Protein AF-A0AAW1S605-F1 (afdb_monomer)

pLDDT: mean 77.33, std 20.4, range [29.39, 98.44]

Organism: NCBI:txid904363

Radius of gyration: 21.88 Å; Cα contacts (8 Å, |Δi|>4): 293; chains: 1; bounding box: 78×27×75 Å

Structure (mmCIF, N/CA/C/O backbone):
data_AF-A0AAW1S605-F1
#
_entry.id   AF-A0AAW1S605-F1
#
loop_
_atom_site.group_PDB
_atom_site.id
_atom_site.type_symbol
_atom_site.label_atom_id
_atom_site.label_alt_id
_atom_site.label_comp_id
_atom_site.label_asym_id
_atom_site.label_entity_id
_atom_site.label_seq_id
_atom_site.pdbx_PDB_ins_code
_atom_site.Cartn_x
_atom_site.Cartn_y
_atom_site.Cartn_z
_atom_site.occupancy
_atom_site.B_iso_or_equiv
_atom_site.auth_seq_id
_atom_site.auth_comp_id
_atom_site.auth_asym_id
_atom_site.auth_atom_id
_atom_site.pdbx_PDB_model_num
ATOM 1 N N . MET A 1 1 ? -51.656 -11.409 4.890 1.00 35.00 1 MET A N 1
ATOM 2 C CA . MET A 1 1 ? -50.784 -10.455 5.605 1.00 35.00 1 MET A CA 1
ATOM 3 C C . MET A 1 1 ? -49.497 -10.354 4.794 1.00 35.00 1 MET A C 1
ATOM 5 O O . MET A 1 1 ? -48.623 -11.192 4.949 1.00 35.00 1 MET A O 1
ATOM 9 N N . ILE A 1 2 ? -49.458 -9.461 3.802 1.00 32.44 2 ILE A N 1
ATOM 10 C CA . ILE A 1 2 ? -48.299 -9.293 2.912 1.00 32.44 2 ILE A CA 1
ATOM 11 C C . ILE A 1 2 ? -47.435 -8.214 3.560 1.00 32.44 2 ILE A C 1
ATOM 13 O O . ILE A 1 2 ? -47.882 -7.075 3.680 1.00 32.44 2 ILE A O 1
ATOM 17 N N . GLN A 1 3 ? -46.259 -8.589 4.064 1.00 35.84 3 GLN A N 1
ATOM 18 C CA . GLN A 1 3 ? -45.299 -7.634 4.611 1.00 35.84 3 GLN A CA 1
ATOM 19 C C . GLN A 1 3 ? -44.824 -6.727 3.473 1.00 35.84 3 GLN A C 1
ATOM 21 O O . GLN A 1 3 ? -44.253 -7.198 2.490 1.00 35.84 3 GLN A O 1
ATOM 26 N N . SER A 1 4 ? -45.102 -5.430 3.590 1.00 38.44 4 SER A N 1
ATOM 27 C CA . SER A 1 4 ? -44.540 -4.398 2.729 1.00 38.44 4 SER A CA 1
ATOM 28 C C . SER A 1 4 ? -43.031 -4.352 2.962 1.00 38.44 4 SER A C 1
ATOM 30 O O . SER A 1 4 ? -42.565 -3.739 3.921 1.00 38.44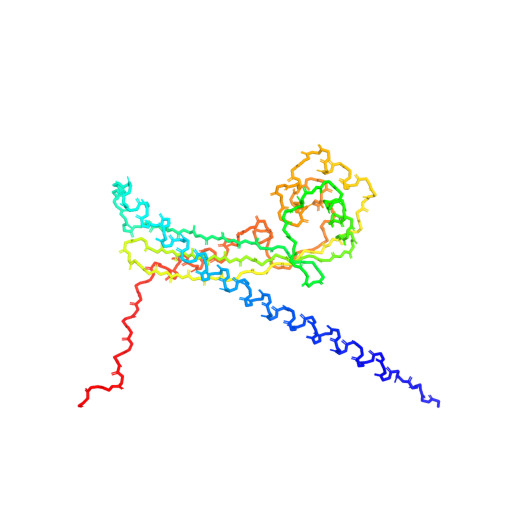 4 SER A O 1
ATOM 32 N N . LEU A 1 5 ? -42.268 -5.045 2.119 1.00 41.09 5 LEU A N 1
ATOM 33 C CA . LEU A 1 5 ? -40.831 -4.825 2.012 1.00 41.09 5 LEU A CA 1
ATOM 34 C C . LEU A 1 5 ? -40.616 -3.362 1.611 1.00 41.09 5 LEU A C 1
ATOM 36 O O . LEU A 1 5 ? -41.135 -2.897 0.596 1.00 41.09 5 LEU A O 1
ATOM 40 N N . ASP A 1 6 ? -39.917 -2.641 2.481 1.00 51.31 6 ASP A N 1
ATOM 41 C CA . ASP A 1 6 ? -39.676 -1.205 2.435 1.00 51.31 6 ASP A CA 1
ATOM 42 C C . ASP A 1 6 ? -38.875 -0.839 1.175 1.00 51.31 6 ASP A C 1
ATOM 44 O O . ASP A 1 6 ? -37.647 -0.930 1.127 1.00 51.31 6 ASP A O 1
ATOM 48 N N . VAL A 1 7 ? -39.595 -0.454 0.117 1.00 42.59 7 VAL A N 1
ATOM 49 C CA . VAL A 1 7 ? -39.053 -0.042 -1.191 1.00 42.59 7 VAL A CA 1
ATOM 50 C C . VAL A 1 7 ? -37.971 1.036 -1.028 1.00 42.59 7 VAL A C 1
ATOM 52 O O . VAL A 1 7 ? -37.010 1.088 -1.797 1.00 42.59 7 VAL A O 1
ATOM 55 N N . THR A 1 8 ? -38.078 1.854 0.021 1.00 38.09 8 THR A N 1
ATOM 56 C CA . THR A 1 8 ? -37.116 2.895 0.388 1.00 38.09 8 THR A CA 1
ATOM 57 C C . THR A 1 8 ? -35.756 2.312 0.765 1.00 38.09 8 THR A C 1
ATOM 59 O O . THR A 1 8 ? -34.732 2.809 0.294 1.00 38.09 8 THR A O 1
ATOM 62 N N . GLN A 1 9 ? -35.724 1.232 1.554 1.00 39.72 9 GLN A N 1
ATOM 63 C CA . GLN A 1 9 ? -34.473 0.556 1.908 1.00 39.72 9 GLN A CA 1
ATOM 64 C C . GLN A 1 9 ? -33.816 -0.074 0.680 1.00 39.72 9 GLN A C 1
ATOM 66 O O . GLN A 1 9 ? -32.613 0.089 0.491 1.00 39.72 9 GLN A O 1
ATOM 71 N N . GLY A 1 10 ? -34.602 -0.693 -0.207 1.00 29.39 10 GLY A N 1
ATOM 72 C CA . GLY A 1 10 ? -34.092 -1.255 -1.463 1.00 29.39 10 GLY A CA 1
ATOM 73 C C . GLY A 1 10 ? -33.450 -0.206 -2.382 1.00 29.39 10 GLY A C 1
ATOM 74 O O . GLY A 1 10 ? -32.380 -0.442 -2.942 1.00 29.39 10 GLY A O 1
ATOM 75 N N . ILE A 1 11 ? -34.052 0.986 -2.486 1.00 36.03 11 ILE A N 1
ATOM 76 C CA . ILE A 1 11 ? -33.511 2.105 -3.277 1.00 36.03 11 ILE A CA 1
ATOM 77 C C . ILE A 1 11 ? -32.239 2.679 -2.640 1.00 36.03 11 ILE A C 1
ATOM 79 O O . ILE A 1 11 ? -31.287 2.999 -3.353 1.00 36.03 11 ILE A O 1
ATOM 83 N N . LEU A 1 12 ? -32.194 2.816 -1.312 1.00 34.06 12 LEU A N 1
ATOM 84 C CA . LEU A 1 12 ? -31.001 3.292 -0.603 1.00 34.06 12 LEU A CA 1
ATOM 85 C C . LEU A 1 12 ? -29.837 2.307 -0.740 1.00 34.06 12 LEU A C 1
ATOM 87 O O . LEU A 1 12 ? -28.708 2.730 -0.987 1.00 34.06 12 LEU A O 1
ATOM 91 N N . GLN A 1 13 ? -30.118 1.007 -0.668 1.00 33.66 13 GLN A N 1
ATOM 92 C CA . GLN A 1 13 ? -29.121 -0.044 -0.841 1.00 33.66 13 GLN A CA 1
ATOM 93 C C . GLN A 1 13 ? -28.592 -0.069 -2.280 1.00 33.66 13 GLN A C 1
ATOM 95 O O . GLN A 1 13 ? -27.381 -0.056 -2.478 1.00 33.66 13 GLN A O 1
ATOM 100 N N . GLN A 1 14 ? -29.466 0.037 -3.290 1.00 30.50 14 GLN A N 1
ATOM 101 C CA . GLN A 1 14 ? -29.045 0.182 -4.690 1.00 30.50 14 GLN A CA 1
ATOM 102 C C . GLN A 1 14 ? -28.234 1.457 -4.943 1.00 30.50 14 GLN A C 1
ATOM 104 O O . GLN A 1 14 ? -27.235 1.403 -5.658 1.00 30.50 14 GLN A O 1
ATOM 109 N N . LYS A 1 15 ? -28.608 2.596 -4.346 1.00 35.09 15 LYS A N 1
ATOM 110 C CA . LYS A 1 15 ? -27.823 3.839 -4.437 1.00 35.09 15 LYS A CA 1
ATOM 111 C C . LYS A 1 15 ? -26.452 3.695 -3.779 1.00 35.09 15 LYS A C 1
ATOM 113 O O . LYS A 1 15 ? -25.472 4.167 -4.345 1.00 35.09 15 LYS A O 1
ATOM 118 N N . ALA A 1 16 ? -26.361 3.028 -2.630 1.00 42.09 16 ALA A N 1
ATOM 119 C CA . ALA A 1 16 ? -25.092 2.760 -1.959 1.00 42.09 16 ALA A CA 1
ATOM 120 C C . ALA A 1 16 ? -24.195 1.835 -2.797 1.00 42.09 16 ALA A C 1
ATOM 122 O O . ALA A 1 16 ? -23.015 2.128 -2.984 1.00 42.09 16 ALA A O 1
ATOM 123 N N . THR A 1 17 ? -24.758 0.772 -3.380 1.00 45.66 17 THR A N 1
ATOM 124 C CA . THR A 1 17 ? -24.041 -0.123 -4.299 1.00 45.66 17 THR A CA 1
ATOM 125 C C . THR A 1 17 ? -23.582 0.611 -5.560 1.00 45.66 17 THR A C 1
ATOM 127 O O . THR A 1 17 ? -22.436 0.451 -5.973 1.00 45.66 17 THR A O 1
ATOM 130 N N . TYR A 1 18 ? -24.433 1.458 -6.146 1.00 39.19 18 TYR A N 1
ATOM 131 C CA . TYR A 1 18 ? -24.097 2.259 -7.324 1.00 39.19 18 TYR A CA 1
ATOM 132 C C . TYR A 1 18 ? -23.002 3.285 -7.030 1.00 39.19 18 TYR A C 1
ATOM 134 O O . TYR A 1 18 ? -22.037 3.370 -7.781 1.00 39.19 18 TYR A O 1
ATOM 142 N N . ASN A 1 19 ? -23.102 4.020 -5.921 1.00 45.50 19 ASN A N 1
ATOM 143 C CA . ASN A 1 19 ? -22.078 4.981 -5.513 1.00 45.50 19 ASN A CA 1
ATOM 144 C C . ASN A 1 19 ? -20.753 4.277 -5.196 1.00 45.50 19 ASN A C 1
ATOM 146 O O . ASN A 1 19 ? -19.703 4.757 -5.603 1.00 45.50 19 ASN A O 1
ATOM 150 N N . SER A 1 20 ? -20.795 3.106 -4.552 1.00 46.31 20 SER A N 1
ATOM 151 C CA . SER A 1 20 ? -19.608 2.277 -4.315 1.00 46.31 20 SER A CA 1
ATOM 152 C C . SER A 1 20 ? -18.966 1.813 -5.626 1.00 46.31 20 SER A C 1
ATOM 154 O O . SER A 1 20 ? -17.752 1.927 -5.789 1.00 46.31 20 SER A O 1
ATOM 156 N N . TRP A 1 21 ? -19.765 1.353 -6.594 1.00 49.84 21 TRP A N 1
ATOM 157 C CA . TRP A 1 21 ? -19.286 0.984 -7.928 1.00 49.84 21 TRP A CA 1
ATOM 158 C C . TRP A 1 21 ? -18.703 2.185 -8.686 1.00 49.84 21 TRP A C 1
ATOM 160 O O . TRP A 1 21 ? -17.626 2.080 -9.270 1.00 49.84 21 TRP A O 1
ATOM 170 N N . LEU A 1 22 ? -19.368 3.342 -8.643 1.00 40.72 22 LEU A N 1
ATOM 171 C CA . LEU A 1 22 ? -18.926 4.560 -9.323 1.00 40.72 22 LEU A CA 1
ATOM 172 C C . LEU A 1 22 ? -17.610 5.077 -8.729 1.00 40.72 22 LEU A C 1
ATOM 174 O O . LEU A 1 22 ? -16.694 5.408 -9.478 1.00 40.72 22 LEU A O 1
ATOM 178 N N . SER A 1 23 ? -17.479 5.067 -7.400 1.00 52.59 23 SER A N 1
ATOM 179 C CA . SER A 1 23 ? -16.228 5.386 -6.709 1.00 52.59 23 SER A CA 1
ATOM 180 C C . SER A 1 23 ? -15.123 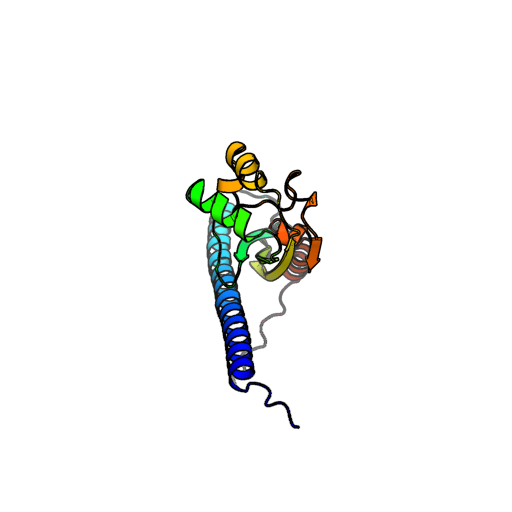4.408 -7.098 1.00 52.59 23 SER A C 1
ATOM 182 O O . SER A 1 23 ? -14.039 4.844 -7.465 1.00 52.59 23 SER A O 1
ATOM 184 N N . GLN A 1 24 ? -15.392 3.101 -7.141 1.00 51.22 24 GLN A N 1
ATOM 185 C CA . GLN A 1 24 ? -14.410 2.113 -7.606 1.00 51.22 24 GLN A CA 1
ATOM 186 C C . GLN A 1 24 ? -13.953 2.377 -9.051 1.00 51.22 24 GLN A C 1
ATOM 188 O O . GLN A 1 24 ? -12.766 2.271 -9.342 1.00 51.22 24 GLN A O 1
ATOM 193 N N . GLN A 1 25 ? -14.852 2.789 -9.950 1.00 47.47 25 GLN A N 1
ATOM 194 C CA . GLN A 1 25 ? -14.513 3.139 -11.337 1.00 47.47 25 GLN A CA 1
ATOM 195 C C . GLN A 1 25 ? -13.711 4.442 -11.450 1.00 47.47 25 GLN A C 1
ATOM 197 O O . GLN A 1 25 ? -12.764 4.526 -12.232 1.00 47.47 25 GLN A O 1
ATOM 202 N N . VAL A 1 26 ? -14.073 5.469 -10.679 1.00 55.28 26 VAL A N 1
ATOM 203 C CA . VAL A 1 26 ? -13.337 6.742 -10.627 1.00 55.28 26 VAL A CA 1
ATOM 204 C C . VAL A 1 26 ? -11.937 6.531 -10.053 1.00 55.28 26 VAL A C 1
ATOM 206 O O . VAL A 1 26 ? -10.984 7.120 -10.552 1.00 55.28 26 VAL A O 1
ATOM 209 N N . GLN A 1 27 ? -11.791 5.642 -9.075 1.00 53.09 27 GLN A N 1
ATOM 210 C CA . GLN A 1 27 ? -10.517 5.381 -8.413 1.00 53.09 27 GLN A CA 1
ATOM 211 C C . GLN A 1 27 ? -9.641 4.382 -9.177 1.00 53.09 27 GLN A C 1
ATOM 213 O O . GLN A 1 27 ? -8.434 4.561 -9.229 1.00 53.09 27 GLN A O 1
ATOM 218 N N . ALA A 1 28 ? -10.222 3.412 -9.891 1.00 50.09 28 ALA A N 1
ATOM 219 C CA . ALA A 1 28 ? -9.491 2.644 -10.902 1.00 50.09 28 ALA A CA 1
ATOM 220 C C . ALA A 1 28 ? -8.987 3.557 -12.034 1.00 50.09 28 ALA A C 1
ATOM 222 O O . ALA A 1 28 ? -7.909 3.334 -12.576 1.00 50.09 28 ALA A O 1
ATOM 223 N N . LYS A 1 29 ? -9.736 4.615 -12.380 1.00 51.31 29 LYS A N 1
ATOM 224 C CA . LYS A 1 29 ? -9.265 5.669 -13.292 1.00 51.31 29 LYS A CA 1
ATOM 225 C C . LYS A 1 29 ? -8.191 6.560 -12.668 1.00 51.31 29 LYS A C 1
ATOM 227 O O . LYS A 1 29 ? -7.305 6.972 -13.405 1.00 51.31 29 LYS A O 1
ATOM 232 N N . ALA A 1 30 ? -8.257 6.858 -11.370 1.00 53.03 30 ALA A N 1
ATOM 233 C CA . ALA A 1 30 ? -7.207 7.585 -10.658 1.00 53.03 30 ALA A CA 1
ATOM 234 C C . ALA A 1 30 ? -5.914 6.759 -10.620 1.00 53.03 30 ALA A C 1
ATOM 236 O O . ALA A 1 30 ? -4.922 7.216 -11.162 1.00 53.03 30 ALA A O 1
ATOM 237 N N . ALA A 1 31 ? -5.973 5.496 -10.187 1.00 53.94 31 ALA A N 1
ATOM 238 C CA . ALA A 1 31 ? -4.845 4.565 -10.230 1.00 53.94 31 ALA A CA 1
ATOM 239 C C . ALA A 1 31 ? -4.294 4.361 -11.657 1.00 53.94 31 ALA A C 1
ATOM 241 O O . ALA A 1 31 ? -3.089 4.274 -11.839 1.00 53.94 31 ALA A O 1
ATOM 242 N N . ARG A 1 32 ? -5.147 4.348 -12.698 1.00 51.16 32 ARG A N 1
ATOM 243 C CA . ARG A 1 32 ? -4.702 4.345 -14.111 1.00 51.16 32 ARG A CA 1
ATOM 244 C C . ARG A 1 32 ? -4.056 5.659 -14.554 1.00 51.16 32 ARG A C 1
ATOM 246 O O . ARG A 1 32 ? -3.095 5.629 -15.310 1.00 51.16 32 ARG A O 1
ATOM 253 N N . ARG A 1 33 ? -4.570 6.812 -14.117 1.00 54.12 33 ARG A N 1
ATOM 254 C CA . ARG A 1 33 ? -3.912 8.112 -14.340 1.00 54.12 33 ARG A CA 1
ATOM 255 C C . ARG A 1 33 ? -2.576 8.176 -13.610 1.00 54.12 33 ARG A C 1
ATOM 257 O O . ARG A 1 33 ? -1.623 8.732 -14.148 1.00 54.12 33 ARG A O 1
ATOM 264 N N . ASP A 1 34 ? -2.491 7.565 -12.435 1.00 56.16 34 ASP A N 1
ATOM 265 C CA . ASP A 1 34 ? -1.238 7.388 -11.724 1.00 56.16 34 ASP A CA 1
ATOM 266 C C . ASP A 1 34 ? -0.321 6.446 -12.502 1.00 56.16 34 ASP A C 1
ATOM 268 O O . ASP A 1 34 ? 0.840 6.794 -12.638 1.00 56.16 34 ASP A O 1
ATOM 272 N N . CYS A 1 35 ? -0.802 5.374 -13.153 1.00 48.84 35 CYS A N 1
ATOM 273 C CA . CYS A 1 35 ? 0.018 4.585 -14.092 1.00 48.84 35 CYS A CA 1
ATOM 274 C C . CYS A 1 35 ? 0.618 5.448 -15.214 1.00 48.84 35 CYS A C 1
ATOM 276 O O . CYS A 1 35 ? 1.804 5.314 -15.517 1.00 48.84 35 CYS A O 1
ATOM 278 N N . GLU A 1 36 ? -0.159 6.353 -15.821 1.00 54.56 36 GLU A N 1
ATOM 279 C CA . GLU A 1 36 ? 0.353 7.282 -16.841 1.00 54.56 36 GLU A CA 1
ATOM 280 C C . GLU A 1 36 ? 1.415 8.220 -16.245 1.00 54.56 36 GLU A C 1
ATOM 282 O O . GLU A 1 36 ? 2.498 8.389 -16.810 1.00 54.56 36 GLU A O 1
ATOM 287 N N . ALA A 1 37 ? 1.157 8.792 -15.068 1.00 61.09 37 ALA A N 1
ATOM 288 C CA . ALA A 1 37 ? 2.104 9.666 -14.383 1.00 61.09 37 ALA A CA 1
ATOM 289 C C . ALA A 1 37 ? 3.375 8.920 -13.930 1.00 61.09 37 ALA A C 1
ATOM 291 O O . ALA A 1 37 ? 4.480 9.452 -14.044 1.00 61.09 37 ALA A O 1
ATOM 292 N N . ILE A 1 38 ? 3.239 7.682 -13.458 1.00 59.00 38 ILE A N 1
ATOM 293 C CA . ILE A 1 38 ? 4.317 6.755 -13.103 1.00 59.00 38 ILE A CA 1
ATOM 294 C C . ILE A 1 38 ? 5.126 6.412 -14.345 1.00 59.00 38 ILE A C 1
ATOM 296 O O . ILE A 1 38 ? 6.347 6.433 -14.266 1.00 59.00 38 ILE A O 1
ATOM 300 N N . SER A 1 39 ? 4.484 6.178 -15.490 1.00 56.06 39 SER A N 1
ATOM 301 C CA . SER A 1 39 ? 5.152 5.933 -16.774 1.00 56.06 39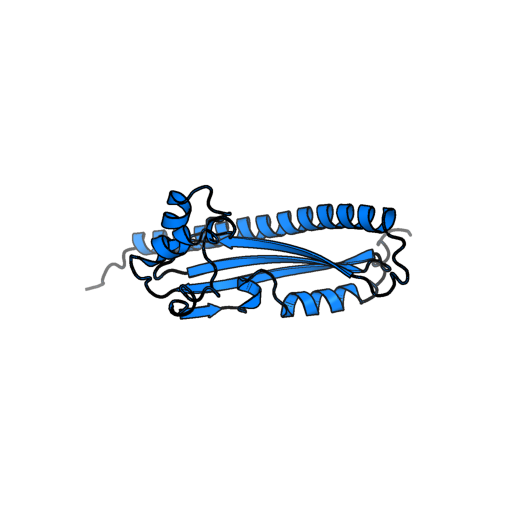 SER A CA 1
ATOM 302 C C . SER A 1 39 ? 5.967 7.144 -17.224 1.00 56.06 39 SER A C 1
ATOM 304 O O . SER A 1 39 ? 7.119 7.003 -17.627 1.00 56.06 39 SER A O 1
ATOM 306 N N . VAL A 1 40 ? 5.418 8.357 -17.094 1.00 62.94 40 VAL A N 1
ATOM 307 C CA . VAL A 1 40 ? 6.140 9.603 -17.407 1.00 62.94 40 VAL A CA 1
ATOM 308 C C . VAL A 1 40 ? 7.325 9.807 -16.458 1.00 62.94 40 VAL A C 1
ATOM 310 O O . VAL A 1 40 ? 8.426 10.140 -16.902 1.00 62.94 40 VAL A O 1
ATOM 313 N N . ARG A 1 41 ? 7.137 9.574 -15.152 1.00 63.31 41 ARG A N 1
ATOM 314 C CA . ARG A 1 41 ? 8.227 9.628 -14.164 1.00 63.31 41 ARG A CA 1
ATOM 315 C C . ARG A 1 41 ? 9.290 8.565 -14.446 1.00 63.31 41 ARG A C 1
ATOM 317 O O . ARG A 1 41 ? 10.474 8.884 -14.400 1.00 63.31 41 ARG A O 1
ATOM 324 N N . ALA A 1 42 ? 8.879 7.347 -14.793 1.00 61.34 42 ALA A N 1
ATOM 325 C CA . ALA A 1 42 ? 9.757 6.245 -15.168 1.00 61.34 42 ALA A CA 1
ATOM 326 C C . ALA A 1 42 ? 10.598 6.605 -16.388 1.00 61.34 42 ALA A C 1
ATOM 328 O O . ALA A 1 42 ? 11.812 6.454 -16.347 1.00 61.34 42 ALA A O 1
ATOM 329 N N . ALA A 1 43 ? 9.980 7.155 -17.436 1.00 61.66 43 ALA A N 1
ATOM 330 C CA . ALA A 1 43 ? 10.678 7.600 -18.638 1.00 61.66 43 ALA A CA 1
ATOM 331 C C . ALA A 1 43 ? 11.725 8.682 -18.329 1.00 61.66 43 ALA A C 1
ATOM 333 O O . ALA A 1 43 ? 12.820 8.659 -18.887 1.00 61.66 43 ALA A O 1
ATOM 334 N N . LYS A 1 44 ? 11.428 9.601 -17.401 1.00 66.69 44 LYS A N 1
ATOM 335 C CA . LYS A 1 44 ? 12.392 10.618 -16.964 1.00 66.69 44 LYS A CA 1
ATOM 336 C C . LYS A 1 44 ? 13.559 10.012 -16.177 1.00 66.69 44 LYS A C 1
ATOM 338 O O . LYS A 1 44 ? 14.707 10.257 -16.526 1.00 66.69 44 LYS A O 1
ATOM 343 N N . VAL A 1 45 ? 13.268 9.195 -15.161 1.00 65.81 45 VAL A N 1
ATOM 344 C CA . VAL A 1 45 ? 14.286 8.488 -14.359 1.00 65.81 45 VAL A CA 1
ATOM 345 C C . VAL A 1 45 ? 15.160 7.609 -15.251 1.00 65.81 45 VAL A C 1
ATOM 347 O O . VAL A 1 45 ? 16.373 7.561 -15.079 1.00 65.81 45 VAL A O 1
ATOM 350 N N . PHE A 1 46 ? 14.552 6.961 -16.241 1.00 65.88 46 PHE A N 1
ATOM 351 C CA . PHE A 1 46 ? 15.243 6.183 -17.252 1.00 65.88 46 PHE A CA 1
ATOM 352 C C . PHE A 1 46 ? 16.216 7.032 -18.072 1.00 65.88 46 PHE A C 1
ATOM 354 O O . PHE A 1 46 ? 17.385 6.673 -18.196 1.00 65.88 46 PHE A O 1
ATOM 361 N N . GLN A 1 47 ? 15.750 8.168 -18.596 1.00 64.25 47 GLN A N 1
ATOM 362 C CA . GLN A 1 47 ? 16.590 9.081 -19.362 1.00 64.25 47 GLN A CA 1
ATOM 363 C C . GLN A 1 47 ? 17.784 9.561 -18.529 1.00 64.25 47 GLN A C 1
ATOM 365 O O . GLN A 1 47 ? 18.910 9.590 -19.024 1.00 64.25 47 GLN A O 1
ATOM 370 N N . ASP A 1 48 ? 17.556 9.872 -17.254 1.00 69.19 48 ASP A N 1
ATOM 371 C CA . ASP A 1 48 ? 18.609 10.270 -16.325 1.00 69.19 48 ASP A CA 1
ATOM 372 C C . ASP A 1 48 ? 19.600 9.118 -16.063 1.00 69.19 48 ASP A C 1
ATOM 374 O O . ASP A 1 48 ? 20.811 9.337 -16.095 1.00 69.19 48 ASP A O 1
ATOM 378 N N . LEU A 1 49 ? 19.125 7.880 -15.883 1.00 64.94 49 LEU A N 1
ATOM 379 C CA . LEU A 1 49 ? 19.957 6.678 -15.709 1.00 64.94 49 LEU A CA 1
ATOM 380 C C . LEU A 1 49 ? 20.843 6.397 -16.928 1.00 64.94 49 LEU A C 1
ATOM 382 O O . LEU A 1 49 ? 22.045 6.199 -16.769 1.00 64.94 49 LEU A O 1
ATOM 386 N N . VAL A 1 50 ? 20.278 6.436 -18.138 1.00 64.88 50 VAL A N 1
ATOM 387 C CA . VAL A 1 50 ? 21.026 6.251 -19.396 1.00 64.88 50 VAL A CA 1
ATOM 388 C C . VAL A 1 50 ? 22.073 7.347 -19.582 1.00 64.88 50 VAL A C 1
ATOM 390 O O . VAL A 1 50 ? 23.185 7.077 -20.032 1.00 64.88 50 VAL A O 1
ATOM 393 N N . ASN A 1 51 ? 21.739 8.586 -19.220 1.00 67.25 51 ASN A N 1
ATOM 394 C CA . ASN A 1 51 ? 22.652 9.718 -19.355 1.00 67.25 51 ASN A CA 1
ATOM 395 C C . ASN A 1 51 ? 23.789 9.697 -18.317 1.00 67.25 51 ASN A C 1
ATOM 397 O O . ASN A 1 51 ? 24.862 10.241 -18.579 1.00 67.25 51 ASN A O 1
ATOM 401 N N . THR A 1 52 ? 23.562 9.113 -17.135 1.00 62.97 52 THR A N 1
ATOM 402 C CA . THR A 1 52 ? 24.506 9.167 -16.003 1.00 62.97 52 THR A CA 1
ATOM 403 C C . THR A 1 52 ? 25.339 7.904 -15.828 1.00 62.97 52 THR A C 1
ATOM 405 O O . THR A 1 52 ? 26.477 7.994 -15.364 1.00 62.97 52 THR A O 1
ATOM 408 N N . GLN A 1 53 ? 24.823 6.735 -16.206 1.00 57.97 53 GLN A N 1
ATOM 409 C CA . GLN A 1 53 ? 25.525 5.468 -16.058 1.00 57.97 53 GLN A CA 1
ATOM 410 C C . GLN A 1 53 ? 25.876 4.875 -17.424 1.00 57.97 53 GLN A C 1
ATOM 412 O O . GLN A 1 53 ? 25.008 4.576 -18.240 1.00 57.97 53 GLN A O 1
ATOM 417 N N . LYS A 1 54 ? 27.171 4.616 -17.645 1.00 56.84 54 LYS A N 1
ATOM 418 C CA . LYS A 1 54 ? 27.634 3.659 -18.660 1.00 56.84 54 LYS A CA 1
ATOM 419 C C . LYS A 1 54 ? 27.284 2.246 -18.183 1.00 56.84 54 LYS A C 1
ATOM 421 O O . LYS A 1 54 ? 28.168 1.504 -17.766 1.00 56.84 54 LYS A O 1
ATOM 426 N N . VAL A 1 55 ? 25.996 1.907 -18.144 1.00 59.22 55 VAL A N 1
ATOM 427 C CA . VAL A 1 55 ? 25.561 0.544 -17.831 1.00 59.22 55 VAL A CA 1
ATOM 428 C C . VAL A 1 55 ? 25.982 -0.327 -19.010 1.00 59.22 55 VAL A C 1
ATOM 430 O O . VAL A 1 55 ? 25.401 -0.254 -20.093 1.00 59.22 55 VAL A O 1
ATOM 433 N N . GLU A 1 56 ? 27.060 -1.082 -18.829 1.00 62.44 56 GLU A N 1
ATOM 434 C CA . GLU A 1 56 ? 27.461 -2.107 -19.784 1.00 62.44 56 GLU A CA 1
ATOM 435 C C . GLU A 1 56 ? 26.422 -3.238 -19.749 1.00 62.44 56 GLU A C 1
ATOM 437 O O . GLU A 1 56 ? 25.949 -3.625 -18.684 1.00 62.44 56 GLU A O 1
ATOM 442 N N . ASP A 1 57 ? 26.044 -3.725 -20.931 1.00 63.34 57 ASP A N 1
ATOM 443 C CA . ASP A 1 57 ? 25.019 -4.754 -21.156 1.00 63.34 57 ASP A CA 1
ATOM 444 C C . ASP A 1 57 ? 23.570 -4.377 -20.768 1.00 63.34 57 ASP A C 1
ATOM 446 O O . ASP A 1 57 ? 22.913 -4.976 -19.919 1.00 63.34 57 ASP A O 1
ATOM 450 N N . LEU A 1 58 ? 23.019 -3.379 -21.467 1.00 69.44 58 LEU A N 1
ATOM 451 C CA . LEU A 1 58 ? 21.612 -2.974 -21.349 1.00 69.44 58 LEU A CA 1
ATOM 452 C C . LEU A 1 58 ? 20.596 -4.021 -21.841 1.00 69.44 58 LEU A C 1
ATOM 454 O O . LEU A 1 58 ? 19.397 -3.836 -21.622 1.00 69.44 58 LEU A O 1
ATOM 458 N N . GLN A 1 59 ? 21.041 -5.093 -22.510 1.00 70.25 59 GLN A N 1
ATOM 459 C CA . GLN A 1 59 ? 20.164 -6.049 -23.201 1.00 70.25 59 GLN A CA 1
ATOM 460 C C . GLN A 1 59 ? 19.198 -6.781 -22.262 1.00 70.25 59 GLN A C 1
ATOM 462 O O . GLN A 1 59 ? 18.087 -7.100 -22.672 1.00 70.25 59 GLN A O 1
ATOM 467 N N . ASN A 1 60 ? 19.573 -6.967 -20.993 1.00 76.69 60 ASN A N 1
ATOM 468 C CA . ASN A 1 60 ? 18.757 -7.653 -19.984 1.00 76.69 60 ASN A CA 1
ATOM 469 C C . ASN A 1 60 ? 18.373 -6.760 -18.793 1.00 76.69 60 ASN A C 1
ATOM 471 O O . ASN A 1 60 ? 18.028 -7.263 -17.722 1.00 76.69 60 ASN A O 1
ATOM 475 N N . THR A 1 61 ? 18.425 -5.439 -18.964 1.00 83.12 61 THR A N 1
ATOM 476 C CA . THR A 1 61 ? 18.086 -4.486 -17.902 1.00 83.12 61 THR A CA 1
ATOM 477 C C . THR A 1 61 ? 16.627 -4.057 -18.019 1.00 83.12 61 THR A C 1
ATOM 479 O O . THR A 1 61 ? 16.167 -3.673 -19.098 1.00 83.12 61 THR A O 1
ATOM 482 N N . TYR A 1 62 ? 15.910 -4.077 -16.893 1.00 84.69 62 TYR A N 1
ATOM 483 C CA . TYR A 1 62 ? 14.515 -3.650 -16.796 1.00 84.69 62 TYR A CA 1
ATOM 484 C C . TYR A 1 62 ? 14.361 -2.564 -15.731 1.00 84.69 62 TYR A C 1
ATOM 486 O O . TYR A 1 62 ? 14.850 -2.714 -14.612 1.00 84.69 62 TYR A O 1
ATOM 494 N N . LEU A 1 63 ? 13.660 -1.483 -16.071 1.00 83.50 63 LEU A N 1
ATOM 495 C CA . LEU A 1 63 ? 13.207 -0.484 -15.109 1.00 83.50 63 LEU A CA 1
ATOM 496 C C . LEU A 1 63 ? 11.803 -0.850 -14.645 1.00 83.50 63 LEU A C 1
ATOM 498 O O . LEU A 1 63 ? 10.878 -0.923 -15.450 1.00 83.50 63 LEU A O 1
ATOM 502 N N . VAL A 1 64 ? 11.659 -1.030 -13.338 1.00 84.50 64 VAL A N 1
ATOM 503 C CA . VAL A 1 64 ? 10.371 -1.246 -12.689 1.00 84.50 64 VAL A CA 1
ATOM 504 C C . VAL A 1 64 ? 10.002 0.013 -11.929 1.00 84.50 64 VAL A C 1
ATOM 506 O O . VAL A 1 64 ? 10.769 0.480 -11.086 1.00 84.50 64 VAL A O 1
ATOM 509 N N . THR A 1 65 ? 8.822 0.546 -12.202 1.00 81.31 65 THR A N 1
ATOM 510 C CA . THR A 1 65 ? 8.221 1.603 -11.396 1.00 81.31 65 THR A CA 1
ATOM 511 C C . THR A 1 65 ? 6.871 1.139 -10.893 1.00 81.31 65 THR A C 1
ATOM 513 O O . THR A 1 65 ? 6.103 0.518 -11.620 1.00 81.31 65 THR A O 1
ATOM 516 N N . ALA A 1 66 ? 6.591 1.415 -9.627 1.00 82.56 66 ALA A N 1
ATOM 517 C CA . ALA A 1 66 ? 5.354 1.009 -8.992 1.00 82.56 66 ALA A CA 1
ATOM 518 C C . ALA A 1 66 ? 4.902 2.074 -8.000 1.00 82.56 66 ALA A C 1
ATOM 520 O O . ALA A 1 66 ? 5.718 2.840 -7.484 1.00 82.56 66 ALA A O 1
ATOM 521 N N . ASP A 1 67 ? 3.602 2.106 -7.753 1.00 82.94 67 ASP A N 1
ATOM 522 C CA . ASP A 1 67 ? 2.985 2.939 -6.730 1.00 82.94 67 ASP A CA 1
ATOM 523 C C . ASP A 1 67 ? 1.756 2.227 -6.177 1.00 82.94 67 ASP A C 1
ATOM 525 O O . ASP A 1 67 ? 1.125 1.432 -6.881 1.00 82.94 67 ASP A O 1
ATOM 529 N N . GLN A 1 68 ? 1.405 2.515 -4.930 1.00 84.44 68 GLN A N 1
ATOM 530 C CA . GLN A 1 68 ? 0.269 1.894 -4.268 1.00 84.44 68 GLN A CA 1
ATOM 531 C C . GLN A 1 68 ? -0.481 2.902 -3.409 1.00 84.44 68 GLN A C 1
ATOM 533 O O . GLN A 1 68 ? 0.106 3.622 -2.605 1.00 84.44 68 GLN A O 1
ATOM 538 N N . VAL A 1 69 ? -1.808 2.845 -3.495 1.00 84.56 69 VAL A N 1
ATOM 539 C CA . VAL A 1 69 ? -2.707 3.574 -2.598 1.00 84.56 69 VAL A CA 1
ATOM 540 C C . VAL A 1 69 ? -3.492 2.619 -1.703 1.00 84.56 69 VAL A C 1
ATOM 542 O O . VAL A 1 69 ? -3.805 1.490 -2.094 1.00 84.56 69 VAL A O 1
ATOM 545 N N . VAL A 1 70 ? -3.850 3.091 -0.507 1.00 90.00 70 VAL A N 1
ATOM 546 C CA . VAL A 1 70 ? -4.787 2.409 0.395 1.00 90.00 70 VAL A CA 1
ATOM 547 C C . VAL A 1 70 ? -6.158 3.054 0.265 1.00 90.00 70 VAL A C 1
ATOM 549 O O . VAL A 1 70 ? -6.289 4.275 0.301 1.00 90.00 70 VAL A O 1
ATOM 552 N N . MET A 1 71 ? -7.193 2.233 0.138 1.00 89.44 71 MET A N 1
ATOM 553 C CA . MET A 1 71 ? -8.582 2.654 0.077 1.00 89.44 71 MET A CA 1
ATOM 554 C C . MET A 1 71 ? -9.363 2.094 1.257 1.00 89.44 71 MET A C 1
ATOM 556 O O . MET A 1 71 ? -9.355 0.892 1.525 1.00 89.44 71 MET A O 1
ATOM 560 N N . PHE A 1 72 ? -10.104 2.975 1.914 1.00 92.38 72 PHE A N 1
ATOM 561 C CA . PHE A 1 72 ? -10.991 2.635 3.012 1.00 92.38 72 PHE A CA 1
ATOM 562 C C . PHE A 1 72 ? -12.310 3.387 2.849 1.00 92.38 72 PHE A C 1
ATOM 564 O O . PHE A 1 72 ? -12.304 4.598 2.638 1.00 92.38 72 PHE A O 1
ATOM 571 N N . GLU A 1 73 ? -13.432 2.664 2.883 1.00 90.12 73 GLU A N 1
ATOM 572 C CA . GLU A 1 73 ? -14.787 3.225 2.720 1.00 90.12 73 GLU A CA 1
ATOM 573 C C . GLU A 1 73 ? -14.954 4.147 1.490 1.00 90.12 73 GLU A C 1
ATOM 575 O O . GLU A 1 73 ? -15.699 5.124 1.499 1.00 90.12 73 GLU A O 1
ATOM 580 N N . GLY A 1 74 ? -14.263 3.825 0.391 1.00 81.50 74 GLY A N 1
ATOM 581 C CA . GLY A 1 74 ? -14.314 4.590 -0.861 1.00 81.50 74 GLY A CA 1
ATOM 582 C C . GLY A 1 74 ? -13.402 5.823 -0.912 1.00 81.50 74 GLY A C 1
ATOM 583 O O . GLY A 1 74 ? -13.374 6.498 -1.942 1.00 81.50 74 GLY A O 1
ATOM 584 N N . CYS A 1 75 ? -12.630 6.085 0.143 1.00 81.75 75 CYS A N 1
ATOM 585 C CA . CYS A 1 75 ? -11.661 7.176 0.222 1.00 81.75 75 CYS A CA 1
ATOM 586 C C . CYS A 1 75 ? -10.226 6.645 0.143 1.00 81.75 75 CYS A C 1
ATOM 588 O O . CYS A 1 75 ? -9.908 5.620 0.749 1.00 81.75 75 CYS A O 1
ATOM 590 N N . ILE A 1 76 ? -9.353 7.364 -0.567 1.00 85.38 76 ILE A N 1
ATOM 591 C CA . ILE A 1 76 ? -7.907 7.120 -0.512 1.00 85.38 76 ILE A CA 1
ATOM 592 C C . ILE A 1 76 ? -7.381 7.622 0.833 1.00 85.38 76 ILE A C 1
ATOM 594 O O . ILE A 1 76 ? -7.759 8.702 1.292 1.00 85.38 76 ILE A O 1
ATOM 598 N N . ARG A 1 77 ? -6.505 6.836 1.455 1.00 89.44 77 ARG A N 1
ATOM 599 C CA . ARG A 1 77 ? -5.745 7.226 2.637 1.00 89.44 77 ARG A CA 1
ATOM 600 C C . ARG A 1 77 ? -4.268 7.296 2.293 1.00 89.44 77 ARG A C 1
ATOM 602 O O . ARG A 1 77 ? -3.641 6.278 2.006 1.00 89.44 77 ARG A O 1
ATOM 609 N N . GLU A 1 78 ? -3.730 8.505 2.350 1.00 89.00 78 GLU A N 1
ATOM 610 C CA . GLU A 1 78 ? -2.292 8.740 2.263 1.00 89.00 78 GLU A CA 1
ATOM 611 C C . GLU A 1 78 ? -1.606 8.422 3.600 1.00 89.00 78 GLU A C 1
ATOM 613 O O . GLU A 1 78 ? -2.181 7.780 4.488 1.00 89.00 78 GLU A O 1
ATOM 618 N N . LYS A 1 79 ? -0.344 8.831 3.731 1.00 92.44 79 LYS A N 1
ATOM 619 C CA . LYS A 1 79 ? 0.365 8.792 5.007 1.00 92.44 79 LYS A CA 1
ATOM 620 C C . LYS A 1 79 ? -0.328 9.733 5.995 1.00 92.44 79 LYS A C 1
ATOM 622 O O . LYS A 1 79 ? -0.684 10.839 5.589 1.00 92.44 79 LYS A O 1
ATOM 627 N N . PRO A 1 80 ? -0.523 9.325 7.258 1.00 95.25 80 PRO A N 1
ATOM 628 C CA . PRO A 1 80 ? -1.081 10.224 8.248 1.00 95.25 80 PRO A CA 1
ATOM 629 C C . PRO A 1 80 ? -0.214 11.478 8.427 1.00 95.25 80 PRO A C 1
ATOM 631 O O . PRO A 1 80 ? 1.005 11.375 8.543 1.00 95.25 80 PRO A O 1
ATOM 634 N N . GLU A 1 81 ? -0.842 12.649 8.478 1.00 95.69 81 GLU A N 1
ATOM 635 C CA . GLU A 1 81 ? -0.176 13.939 8.709 1.00 95.69 81 GLU A CA 1
ATOM 636 C C . GLU A 1 81 ? 0.292 14.096 10.163 1.00 95.69 81 GLU A C 1
ATOM 638 O O . GLU A 1 81 ? 1.292 14.760 10.433 1.00 95.69 81 GLU A O 1
ATOM 643 N N . ASP A 1 82 ? -0.440 13.483 11.096 1.00 97.12 82 ASP A N 1
ATOM 644 C CA . ASP A 1 82 ? -0.190 13.549 12.531 1.00 97.12 82 ASP A CA 1
ATOM 645 C C . ASP A 1 82 ? -0.702 12.297 13.271 1.00 97.12 82 ASP A C 1
ATOM 647 O O . ASP A 1 82 ? -1.456 11.472 12.736 1.00 97.12 82 ASP A O 1
ATOM 651 N N . ASP A 1 83 ? -0.312 12.176 14.541 1.00 97.81 83 ASP A N 1
ATOM 652 C CA . ASP A 1 83 ? -0.705 11.085 15.440 1.00 97.81 83 ASP A CA 1
ATOM 653 C C . ASP A 1 83 ? -2.227 10.971 15.603 1.00 97.81 83 ASP A C 1
ATOM 655 O O . ASP A 1 83 ? -2.779 9.876 15.743 1.00 97.81 83 ASP A O 1
ATOM 659 N N . ALA A 1 84 ? -2.942 12.098 15.579 1.00 97.94 84 ALA A N 1
ATOM 660 C CA . ALA A 1 84 ? -4.390 12.101 15.733 1.00 97.94 84 ALA A CA 1
ATOM 661 C C . ALA A 1 84 ? -5.074 11.481 14.506 1.00 97.94 84 ALA A C 1
ATOM 663 O O . ALA A 1 84 ? -6.057 10.747 14.645 1.00 97.94 84 ALA A O 1
ATOM 664 N N . GLN A 1 85 ? -4.567 11.750 13.304 1.00 96.94 85 GLN A N 1
ATOM 665 C CA . GLN A 1 85 ? -5.028 11.149 12.062 1.00 96.94 85 GLN A CA 1
ATOM 666 C C . GLN A 1 85 ? -4.634 9.676 11.987 1.00 96.94 85 GLN A C 1
ATOM 668 O O . GLN A 1 85 ? -5.491 8.859 11.647 1.00 96.94 85 GLN A O 1
ATOM 673 N N . ALA A 1 86 ? -3.409 9.321 12.387 1.00 97.44 86 ALA A N 1
ATOM 674 C CA . ALA A 1 86 ? -2.967 7.930 12.467 1.00 97.44 86 ALA A CA 1
ATOM 675 C C . ALA A 1 86 ? -3.900 7.110 13.368 1.00 97.44 86 ALA A C 1
ATOM 677 O O . ALA A 1 86 ? -4.406 6.065 12.961 1.00 97.44 86 ALA A O 1
ATOM 678 N N . ARG A 1 87 ? -4.243 7.640 14.549 1.00 97.94 87 ARG A N 1
ATOM 679 C CA . ARG A 1 87 ? -5.188 7.006 15.477 1.00 97.94 87 ARG A CA 1
ATOM 680 C C . ARG A 1 87 ? -6.558 6.787 14.850 1.00 97.94 87 ARG A C 1
ATOM 682 O O . ARG A 1 87 ? -7.090 5.681 14.931 1.00 97.94 87 ARG A O 1
ATOM 689 N N . ARG A 1 88 ? -7.120 7.817 14.202 1.00 97.44 88 ARG A N 1
ATOM 690 C CA . ARG A 1 88 ? -8.413 7.712 13.502 1.00 97.44 88 ARG A CA 1
ATOM 691 C C . ARG A 1 88 ? -8.371 6.639 12.417 1.00 97.44 88 ARG A C 1
ATOM 693 O O . ARG A 1 88 ? -9.317 5.862 12.302 1.00 97.44 88 ARG A O 1
ATOM 700 N N . PHE A 1 89 ? -7.289 6.577 11.640 1.00 97.38 89 PHE A N 1
ATOM 701 C CA . PHE A 1 89 ? -7.123 5.555 10.610 1.00 97.38 89 PHE A CA 1
ATOM 702 C C . PHE A 1 89 ? -7.088 4.157 11.226 1.00 97.38 89 PHE A C 1
ATOM 704 O O . PHE A 1 89 ? -7.941 3.341 10.880 1.00 97.38 89 PHE A O 1
ATOM 711 N N . ILE A 1 90 ? -6.187 3.909 12.180 1.00 97.62 90 ILE A N 1
ATOM 712 C CA . ILE A 1 90 ? -6.010 2.600 12.824 1.00 97.62 90 ILE A CA 1
ATOM 713 C C . ILE A 1 90 ? -7.321 2.113 13.449 1.00 97.62 90 ILE A C 1
ATOM 715 O O . ILE A 1 90 ? -7.762 1.00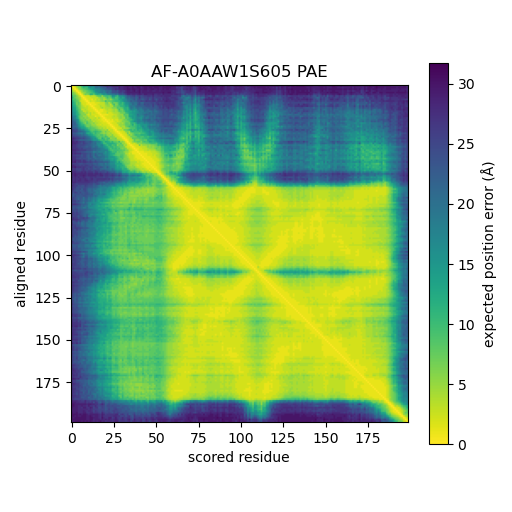2 13.167 1.00 97.62 90 ILE A O 1
ATOM 719 N N . GLN A 1 91 ? -7.986 2.956 14.244 1.00 97.19 91 GLN A N 1
ATOM 720 C CA . GLN A 1 91 ? -9.227 2.584 14.929 1.00 97.19 91 GLN A CA 1
ATOM 721 C C . GLN A 1 91 ? -10.357 2.250 13.952 1.00 97.19 91 GLN A C 1
ATOM 723 O O . GLN A 1 91 ? -11.098 1.296 14.176 1.00 97.19 91 GLN A O 1
ATOM 728 N N . SER A 1 92 ? -10.471 2.992 12.848 1.00 97.56 92 SER A N 1
ATOM 729 C CA . SER A 1 92 ? -11.527 2.746 11.859 1.00 97.56 92 SER A CA 1
ATOM 730 C C . SER A 1 92 ? -11.389 1.415 11.113 1.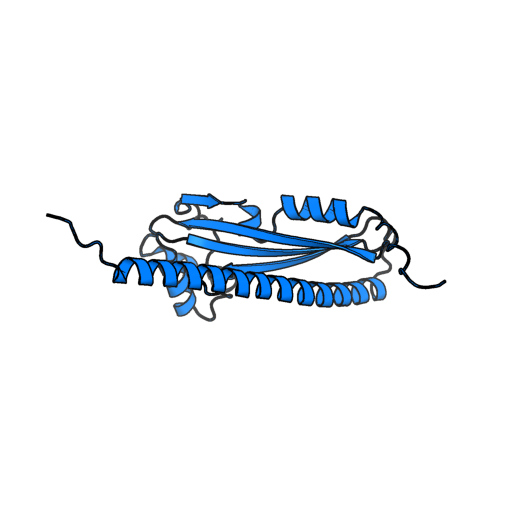00 97.56 92 SER A C 1
ATOM 732 O O . SER A 1 92 ? -12.388 0.904 10.624 1.00 97.56 92 SER A O 1
ATOM 734 N N . TYR A 1 93 ? -10.191 0.821 11.041 1.00 97.88 93 TYR A N 1
ATOM 735 C CA . TYR A 1 93 ? -10.023 -0.497 10.418 1.00 97.88 93 TYR A CA 1
ATOM 736 C C . TYR A 1 93 ? -10.553 -1.647 11.283 1.00 97.88 93 TYR A C 1
ATOM 738 O O . TYR A 1 93 ? -10.762 -2.740 10.762 1.00 97.88 93 TYR A O 1
ATOM 746 N N . SER A 1 94 ? -10.771 -1.424 12.583 1.00 97.88 94 SER A N 1
ATOM 747 C CA . SER A 1 94 ? -11.218 -2.448 13.532 1.00 97.88 94 SER A CA 1
ATOM 748 C C . SER A 1 94 ? -12.540 -3.083 13.085 1.00 97.88 94 SER A C 1
ATOM 750 O O . SER A 1 94 ? -13.573 -2.418 13.023 1.00 97.88 94 SER A 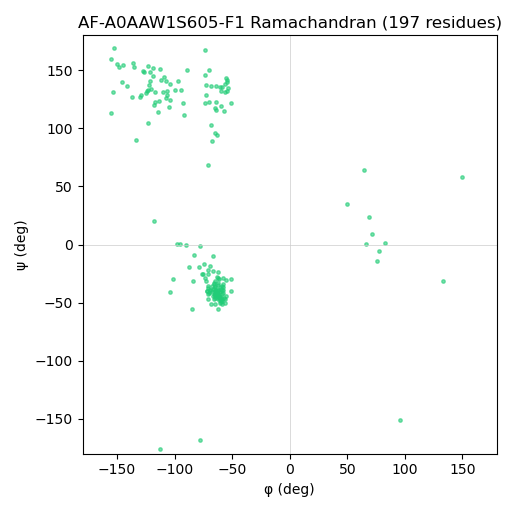O 1
ATOM 752 N N . GLY A 1 95 ? -12.512 -4.378 12.756 1.00 97.44 95 GLY A N 1
ATOM 753 C CA . GLY A 1 95 ? -13.689 -5.100 12.252 1.00 97.44 95 GLY A CA 1
ATOM 754 C C . GLY A 1 95 ? -14.122 -4.736 10.823 1.00 97.44 95 GLY A C 1
ATOM 755 O O . GLY A 1 95 ? -15.197 -5.158 10.394 1.00 97.44 95 GLY A O 1
ATOM 756 N N . ALA A 1 96 ? -13.324 -3.956 10.091 1.00 97.50 96 ALA A N 1
ATOM 757 C CA . ALA A 1 96 ? -13.615 -3.492 8.737 1.00 97.50 96 ALA A CA 1
ATOM 758 C C . ALA A 1 96 ? -12.651 -4.105 7.702 1.00 97.50 96 ALA A C 1
ATOM 760 O O . ALA A 1 96 ? -11.812 -4.953 8.022 1.00 97.50 96 ALA A O 1
ATOM 761 N N . SER A 1 97 ? -12.778 -3.690 6.438 1.00 96.69 97 SER A N 1
ATOM 762 C CA . SER A 1 97 ? -11.835 -4.046 5.376 1.00 96.69 97 SER A CA 1
ATOM 763 C C . SER A 1 97 ? -11.206 -2.821 4.723 1.00 96.69 97 SER A C 1
ATOM 765 O O . SER A 1 97 ? -11.815 -1.755 4.621 1.00 96.69 97 SER A O 1
ATOM 767 N N . ALA A 1 98 ? -9.965 -2.987 4.275 1.00 95.75 98 ALA A N 1
ATOM 768 C CA . ALA A 1 98 ? -9.229 -2.001 3.497 1.00 95.75 98 ALA A CA 1
ATOM 769 C C . ALA A 1 98 ? -8.714 -2.646 2.211 1.00 95.75 98 ALA A C 1
ATOM 771 O O . ALA A 1 98 ? -8.406 -3.838 2.183 1.00 95.75 98 ALA A O 1
ATOM 772 N N . ARG A 1 99 ? -8.612 -1.858 1.141 1.00 93.88 99 ARG A N 1
ATOM 773 C CA . ARG A 1 99 ? -8.080 -2.308 -0.147 1.00 93.88 99 ARG A CA 1
ATOM 774 C C . ARG A 1 99 ? -6.759 -1.635 -0.446 1.00 93.88 99 ARG A C 1
ATOM 776 O O . ARG A 1 99 ? -6.622 -0.440 -0.207 1.00 93.88 99 ARG A O 1
ATOM 783 N N . THR A 1 100 ? -5.832 -2.371 -1.033 1.00 91.06 100 THR A N 1
ATOM 784 C CA . THR A 1 100 ? -4.662 -1.800 -1.692 1.00 91.06 100 THR A CA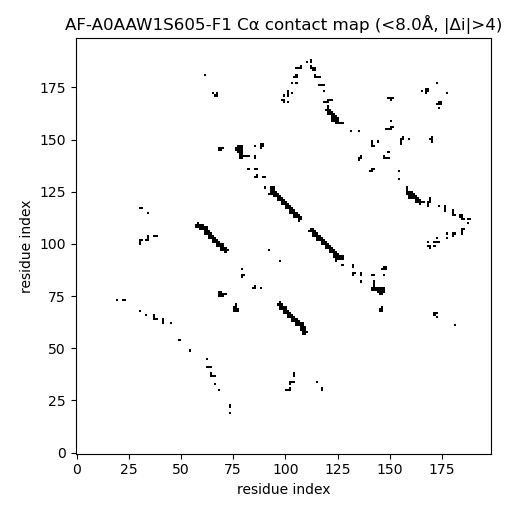 1
ATOM 785 C C . THR A 1 100 ? -4.871 -1.859 -3.192 1.00 91.06 100 THR A C 1
ATOM 787 O O . THR A 1 100 ? -5.408 -2.832 -3.722 1.00 91.06 100 THR A O 1
ATOM 790 N N . ILE A 1 101 ? -4.501 -0.782 -3.875 1.00 87.44 101 ILE A N 1
ATOM 791 C CA . ILE A 1 101 ? -4.512 -0.713 -5.334 1.00 87.44 101 ILE A CA 1
ATOM 792 C C . ILE A 1 101 ? -3.094 -0.358 -5.747 1.00 87.44 101 ILE A C 1
ATOM 794 O O . ILE A 1 101 ? -2.661 0.779 -5.561 1.00 87.44 101 ILE A O 1
ATOM 798 N N . GLY A 1 102 ? -2.376 -1.359 -6.243 1.00 84.81 102 GLY A N 1
ATOM 799 C CA . GLY A 1 102 ? -1.017 -1.237 -6.743 1.00 84.81 102 GLY A CA 1
ATOM 800 C C . GLY A 1 102 ? -1.012 -1.072 -8.256 1.00 84.81 102 GLY A C 1
ATOM 801 O O . GLY A 1 102 ? -1.771 -1.721 -8.972 1.00 84.81 102 GLY A O 1
ATOM 802 N N . SER A 1 103 ? -0.127 -0.221 -8.745 1.00 82.38 103 SER A N 1
ATOM 803 C CA . SER A 1 103 ? 0.188 -0.058 -10.160 1.00 82.38 103 SER A CA 1
ATOM 804 C C . SER A 1 103 ? 1.655 -0.384 -10.383 1.00 82.38 103 SER A C 1
ATOM 806 O O . SER A 1 103 ? 2.490 -0.117 -9.521 1.00 82.38 103 SER A O 1
ATOM 808 N N . CYS A 1 104 ? 1.976 -0.978 -11.528 1.00 84.00 104 CYS A N 1
ATOM 809 C CA . CYS A 1 104 ? 3.351 -1.292 -11.884 1.00 84.00 104 CYS A CA 1
ATOM 810 C C . CYS A 1 104 ? 3.560 -1.153 -13.389 1.00 84.00 104 CYS A C 1
ATOM 812 O O . CYS A 1 104 ? 2.722 -1.582 -14.181 1.00 84.00 104 CYS A O 1
ATOM 814 N N . VAL A 1 105 ? 4.707 -0.603 -13.770 1.00 83.38 105 VAL A N 1
ATOM 815 C CA . VAL A 1 105 ? 5.192 -0.513 -15.144 1.00 83.38 105 VAL A CA 1
ATOM 816 C C . VAL A 1 105 ? 6.575 -1.146 -15.190 1.00 83.38 105 VAL A C 1
ATOM 818 O O . VAL A 1 105 ? 7.434 -0.847 -14.362 1.00 83.38 105 VAL A O 1
ATOM 821 N N . CYS A 1 106 ? 6.781 -2.045 -16.144 1.00 86.19 106 CYS A N 1
ATOM 822 C CA . CYS A 1 106 ? 8.057 -2.696 -16.392 1.00 86.19 106 CYS A CA 1
ATOM 823 C C . CYS A 1 106 ? 8.530 -2.336 -17.798 1.00 86.19 106 CYS A C 1
ATOM 825 O O . CYS A 1 106 ? 7.859 -2.657 -18.776 1.00 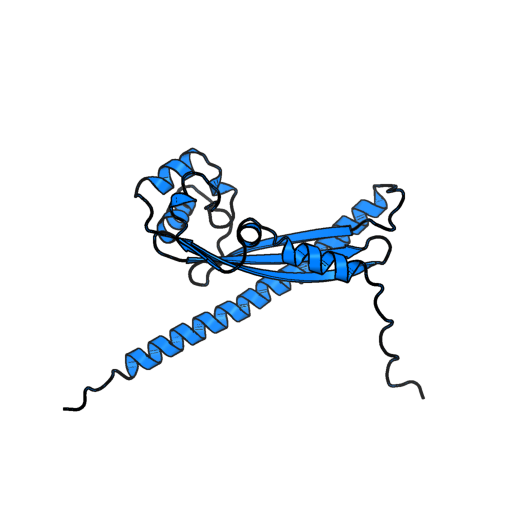86.19 106 CYS A O 1
ATOM 827 N N . THR A 1 107 ? 9.696 -1.709 -17.900 1.00 81.88 107 THR A N 1
ATOM 828 C CA . THR A 1 107 ? 10.269 -1.226 -19.159 1.00 81.88 107 THR A CA 1
ATOM 829 C C . THR A 1 107 ? 11.579 -1.945 -19.443 1.00 81.88 107 THR A C 1
ATOM 831 O O . THR A 1 107 ? 12.501 -1.883 -18.634 1.00 81.88 107 THR A O 1
ATOM 834 N N . SER A 1 108 ? 11.686 -2.606 -20.596 1.00 83.44 108 SER A N 1
ATOM 835 C CA . SER A 1 108 ? 12.956 -3.102 -21.132 1.00 83.44 108 SER A CA 1
ATOM 836 C C . SER A 1 108 ? 13.805 -1.923 -21.587 1.00 83.44 108 SER A C 1
ATOM 838 O O . SER A 1 108 ? 13.387 -1.137 -22.440 1.00 83.44 108 SER A O 1
ATOM 840 N N . ILE A 1 109 ? 15.011 -1.808 -21.039 1.00 78.12 109 ILE A N 1
ATOM 841 C CA . ILE A 1 109 ? 15.900 -0.693 -21.352 1.00 78.12 109 ILE A CA 1
ATOM 842 C C . ILE A 1 109 ? 16.451 -0.783 -22.774 1.00 78.12 109 ILE A C 1
ATOM 844 O O . ILE A 1 109 ? 16.411 0.204 -23.506 1.00 78.12 109 ILE A O 1
ATOM 848 N N . ALA A 1 110 ? 16.941 -1.950 -23.192 1.00 76.50 110 ALA A N 1
ATOM 849 C CA . ALA A 1 110 ? 17.480 -2.110 -24.540 1.00 76.50 110 ALA A CA 1
ATOM 850 C C . ALA A 1 110 ? 16.402 -2.075 -25.627 1.00 76.50 110 ALA A C 1
ATOM 852 O O . ALA A 1 110 ? 16.644 -1.544 -26.709 1.00 76.50 110 ALA A O 1
ATOM 853 N N . GLY A 1 111 ? 15.229 -2.657 -25.356 1.00 71.81 111 GLY A N 1
ATOM 854 C CA . GLY A 1 111 ? 14.157 -2.771 -26.345 1.00 71.81 111 GLY A CA 1
ATOM 855 C C . GLY A 1 111 ? 13.219 -1.566 -26.402 1.00 71.81 111 GLY A C 1
ATOM 856 O O . GLY A 1 111 ? 12.479 -1.429 -27.372 1.00 71.81 111 GLY A O 1
ATOM 857 N N . GLY A 1 112 ? 13.185 -0.730 -25.357 1.00 72.75 112 GLY A N 1
ATOM 858 C CA . GLY A 1 112 ? 12.212 0.361 -25.207 1.00 72.75 112 GLY A CA 1
ATOM 859 C C . GLY A 1 112 ? 10.759 -0.105 -25.027 1.00 72.75 112 GLY A C 1
ATOM 860 O O . GLY A 1 112 ? 9.854 0.720 -24.899 1.00 72.75 112 GLY A O 1
ATOM 861 N N . ASN A 1 113 ? 10.514 -1.419 -25.016 1.00 77.94 113 ASN A N 1
ATOM 862 C CA . ASN A 1 113 ? 9.198 -1.999 -24.780 1.00 77.94 113 ASN A CA 1
ATOM 863 C C . ASN A 1 113 ? 8.829 -1.871 -23.306 1.00 77.94 113 ASN A C 1
ATOM 865 O O . ASN A 1 113 ? 9.681 -2.011 -22.431 1.00 77.94 113 ASN A O 1
ATOM 869 N N . PHE A 1 114 ? 7.544 -1.678 -23.031 1.00 81.94 114 PHE A N 1
ATOM 870 C CA . PHE A 1 114 ? 7.025 -1.701 -21.672 1.00 81.94 114 PHE A CA 1
ATOM 871 C C . PHE A 1 114 ? 5.719 -2.487 -21.579 1.00 81.94 114 PHE A C 1
ATOM 873 O O . PHE A 1 114 ? 4.975 -2.620 -22.562 1.00 81.94 114 PHE A O 1
ATOM 880 N N . SER A 1 115 ? 5.453 -2.973 -20.376 1.00 83.69 115 SER A N 1
ATOM 881 C CA . SER A 1 115 ? 4.209 -3.593 -19.938 1.00 83.69 115 SER A CA 1
ATOM 882 C C . SER A 1 115 ? 3.739 -2.899 -18.659 1.00 83.69 115 SER A C 1
ATOM 884 O O . SER A 1 115 ? 4.548 -2.401 -17.875 1.00 83.69 115 SER A O 1
ATOM 886 N N . GLU A 1 116 ? 2.429 -2.843 -18.446 1.00 84.12 116 GLU A N 1
ATOM 887 C CA . GLU A 1 116 ? 1.835 -2.225 -17.262 1.00 84.12 116 GLU A CA 1
ATOM 888 C C . GLU A 1 116 ? 0.726 -3.099 -16.682 1.00 84.12 116 GLU A C 1
ATOM 890 O O . GLU A 1 116 ? 0.083 -3.875 -17.394 1.00 84.12 116 GLU A O 1
ATOM 895 N N . GLY A 1 117 ? 0.509 -2.978 -15.378 1.00 83.38 117 GLY A N 1
ATOM 896 C CA . GLY A 1 117 ? -0.477 -3.759 -14.651 1.00 83.38 117 GLY A CA 1
ATOM 897 C C . GLY A 1 117 ? -1.032 -3.006 -13.452 1.00 83.38 117 GLY A C 1
ATOM 898 O O . GLY A 1 117 ? -0.394 -2.104 -12.907 1.00 83.38 117 GLY A O 1
ATOM 899 N N . ILE A 1 118 ? -2.240 -3.401 -13.057 1.00 84.62 118 ILE A N 1
ATOM 900 C CA . ILE A 1 118 ? -2.876 -2.984 -11.810 1.00 84.62 118 ILE A CA 1
ATOM 901 C C . ILE A 1 118 ? -3.219 -4.245 -11.035 1.00 84.62 118 ILE A C 1
ATOM 903 O O . ILE A 1 118 ? -3.812 -5.173 -11.588 1.00 84.62 118 ILE A O 1
ATOM 907 N N . ASP A 1 119 ? -2.883 -4.241 -9.755 1.00 87.62 119 ASP A N 1
ATOM 908 C CA . ASP A 1 119 ? -3.191 -5.303 -8.814 1.00 87.62 119 ASP A CA 1
ATOM 909 C C . ASP A 1 119 ? -4.024 -4.734 -7.662 1.00 87.62 119 ASP A C 1
ATOM 911 O O . ASP A 1 119 ? -3.822 -3.598 -7.228 1.00 87.62 119 ASP A O 1
ATOM 915 N N . VAL A 1 120 ? -5.010 -5.502 -7.205 1.00 88.62 120 VAL A N 1
ATOM 916 C CA . VAL A 1 120 ? -5.897 -5.098 -6.113 1.00 88.62 120 VAL A CA 1
ATOM 917 C C . VAL A 1 120 ? -5.945 -6.219 -5.095 1.00 88.62 120 VAL A C 1
ATOM 919 O O . VAL A 1 120 ? -6.299 -7.349 -5.435 1.00 88.62 120 VAL A O 1
ATOM 922 N N . ALA A 1 121 ? -5.668 -5.885 -3.839 1.00 92.81 121 ALA A N 1
ATOM 923 C CA . ALA A 1 121 ? -5.872 -6.783 -2.714 1.00 92.81 121 ALA A CA 1
ATOM 924 C C . ALA A 1 121 ? -6.791 -6.151 -1.671 1.00 92.81 121 ALA A C 1
ATOM 926 O O . ALA A 1 121 ? -6.905 -4.932 -1.562 1.00 92.81 121 ALA A O 1
ATOM 927 N N . GLU A 1 122 ? -7.485 -6.991 -0.911 1.00 96.06 122 GLU A N 1
ATOM 928 C CA . GLU A 1 122 ? -8.378 -6.573 0.165 1.00 96.06 122 GLU A CA 1
ATOM 929 C C . GLU A 1 122 ? -8.045 -7.337 1.442 1.00 96.06 122 GLU A C 1
ATOM 931 O O . GLU A 1 122 ? -7.978 -8.568 1.444 1.00 96.06 122 GLU A O 1
ATOM 936 N N . VAL A 1 123 ? -7.863 -6.601 2.533 1.00 97.88 123 VAL A N 1
ATOM 937 C CA . VAL A 1 123 ? -7.584 -7.143 3.861 1.00 97.88 123 VAL A CA 1
ATOM 938 C C . VAL A 1 123 ? -8.787 -6.921 4.746 1.00 97.88 123 VAL A C 1
ATOM 940 O O . VAL A 1 123 ? -9.318 -5.815 4.816 1.00 97.88 123 VAL A O 1
ATOM 943 N N . TYR A 1 124 ? -9.200 -7.983 5.425 1.00 98.25 124 TYR A N 1
ATOM 944 C CA . TYR A 1 124 ? -10.267 -7.965 6.412 1.00 98.25 124 TYR A CA 1
ATOM 945 C C . TYR A 1 124 ? -9.648 -8.082 7.794 1.00 98.25 124 TYR A C 1
ATOM 947 O O . TYR A 1 124 ? -8.813 -8.960 8.026 1.00 98.25 124 TYR A O 1
ATOM 955 N N . PHE A 1 125 ? -10.070 -7.214 8.704 1.00 98.44 125 PHE A N 1
ATOM 956 C CA . PHE A 1 125 ? -9.555 -7.161 10.060 1.00 98.44 125 PHE A CA 1
ATOM 957 C C . PHE A 1 125 ? -10.591 -7.659 11.065 1.00 98.44 125 PHE A C 1
ATOM 959 O O . PHE A 1 125 ? -11.791 -7.417 10.943 1.00 98.44 125 PHE A O 1
ATOM 966 N N . LYS A 1 126 ? -10.103 -8.334 12.100 1.00 98.31 126 LYS A N 1
ATOM 967 C CA . LYS A 1 126 ? -10.837 -8.597 13.339 1.00 98.31 126 LYS A CA 1
ATOM 968 C C . LYS A 1 126 ? -10.914 -7.306 14.163 1.00 98.31 126 LYS A C 1
ATOM 970 O O . LYS A 1 126 ? -10.181 -6.356 13.879 1.00 98.31 126 LYS A O 1
ATOM 975 N N . PRO A 1 127 ? -11.753 -7.259 15.210 1.00 98.19 127 PRO A N 1
ATOM 976 C CA . PRO A 1 127 ? -11.685 -6.179 16.182 1.00 98.19 127 PRO A CA 1
ATOM 977 C C . PRO A 1 127 ? -10.268 -6.022 16.755 1.00 98.19 127 PRO A C 1
ATOM 979 O O . PRO A 1 127 ? -9.601 -7.006 17.099 1.00 98.19 127 PRO A O 1
ATOM 982 N N . PHE A 1 128 ? -9.816 -4.778 16.832 1.00 97.75 128 PHE A N 1
ATOM 983 C CA . PHE A 1 128 ? -8.553 -4.383 17.443 1.00 97.75 128 PHE A CA 1
ATOM 984 C C . PHE A 1 128 ? -8.737 -4.101 18.939 1.00 97.75 128 PHE A C 1
ATOM 986 O O . PHE A 1 128 ? -9.818 -3.665 19.338 1.00 97.75 128 PHE A O 1
ATOM 993 N N . PRO A 1 129 ? -7.706 -4.323 19.772 1.00 97.31 129 PRO A N 1
ATOM 994 C CA . PRO A 1 129 ? -7.719 -3.858 21.150 1.00 97.31 129 PRO A CA 1
ATOM 995 C C . PRO A 1 129 ? -7.606 -2.329 21.194 1.00 97.31 129 PRO A C 1
ATOM 997 O O . PRO A 1 129 ? -6.967 -1.720 20.332 1.00 97.31 129 PRO A O 1
ATOM 1000 N N . ASP A 1 130 ? -8.198 -1.718 22.221 1.00 95.12 130 ASP A N 1
ATOM 1001 C CA . ASP A 1 130 ? -8.282 -0.256 22.359 1.00 95.12 130 ASP A CA 1
ATOM 1002 C C . ASP A 1 130 ? -6.904 0.429 22.376 1.00 95.12 130 ASP A C 1
ATOM 1004 O O . ASP A 1 130 ? -6.769 1.561 21.915 1.00 95.12 130 ASP A O 1
ATOM 1008 N N . ASP A 1 131 ? -5.875 -0.277 22.857 1.00 97.06 131 ASP A N 1
ATOM 1009 C CA . ASP A 1 131 ? -4.504 0.219 22.998 1.00 97.06 131 ASP A CA 1
ATOM 1010 C C . ASP A 1 131 ? -3.610 -0.010 21.763 1.00 97.06 131 ASP A C 1
ATOM 1012 O O . ASP A 1 131 ? -2.445 0.392 21.764 1.00 97.06 131 ASP A O 1
ATOM 1016 N N . LEU A 1 132 ? -4.126 -0.637 20.694 1.00 97.50 132 LEU A N 1
ATOM 1017 C CA . LEU A 1 132 ? -3.333 -0.937 19.497 1.00 97.50 132 LEU A CA 1
ATOM 1018 C C . LEU A 1 132 ? -2.804 0.338 18.835 1.00 97.50 132 LEU A C 1
ATOM 1020 O O . LEU A 1 132 ? -1.636 0.406 18.459 1.00 97.50 132 LEU A O 1
ATOM 1024 N N . ALA A 1 133 ? -3.674 1.341 18.687 1.00 97.19 133 ALA A N 1
ATOM 1025 C CA . ALA A 1 133 ? -3.315 2.591 18.031 1.00 97.19 133 ALA A CA 1
ATOM 1026 C C . ALA A 1 133 ? -2.221 3.338 18.803 1.00 97.19 133 ALA A C 1
ATOM 1028 O O . ALA A 1 133 ? -1.294 3.843 18.183 1.00 97.19 133 ALA A O 1
ATOM 1029 N N . ASP A 1 134 ? -2.300 3.361 20.136 1.00 97.56 134 ASP A N 1
ATOM 1030 C CA . ASP A 1 134 ? -1.285 3.984 20.991 1.00 97.56 134 ASP A CA 1
ATOM 1031 C C . ASP A 1 134 ? 0.091 3.355 20.788 1.00 97.56 134 ASP A C 1
ATOM 1033 O O . ASP A 1 134 ? 1.048 4.067 20.495 1.00 97.56 134 ASP A O 1
ATOM 1037 N N . LYS A 1 135 ? 0.170 2.021 20.857 1.00 97.56 135 LYS A N 1
ATOM 1038 C CA . LYS A 1 135 ? 1.432 1.284 20.691 1.00 97.56 135 LYS A CA 1
ATOM 1039 C C . LYS A 1 135 ? 2.070 1.534 19.326 1.00 97.56 135 LYS A C 1
ATOM 1041 O O . LYS A 1 135 ? 3.263 1.788 19.236 1.00 97.56 135 LYS A O 1
ATOM 1046 N N . LEU A 1 136 ? 1.266 1.485 18.264 1.00 97.44 136 LEU A N 1
ATOM 1047 C CA . LEU A 1 136 ? 1.752 1.690 16.898 1.00 97.44 136 LEU A CA 1
ATOM 1048 C C . LEU A 1 136 ? 2.218 3.131 16.642 1.00 97.44 136 LEU A C 1
ATOM 1050 O O . LEU A 1 136 ? 3.171 3.351 15.897 1.00 97.44 136 LEU A O 1
ATOM 1054 N N . ILE A 1 137 ? 1.542 4.117 17.237 1.00 97.31 137 ILE A N 1
ATOM 1055 C CA . ILE A 1 137 ? 1.923 5.530 17.124 1.00 97.31 137 ILE A CA 1
ATOM 1056 C C . ILE A 1 137 ? 3.196 5.809 17.923 1.00 97.31 137 ILE A C 1
ATOM 1058 O O . ILE A 1 137 ? 4.066 6.516 17.425 1.00 97.31 137 ILE A O 1
ATOM 1062 N N . GLU A 1 138 ? 3.341 5.223 19.114 1.00 97.06 138 GLU A N 1
ATOM 1063 C CA . GLU A 1 138 ? 4.552 5.350 19.934 1.00 97.06 138 GLU A CA 1
ATOM 1064 C C . GLU A 1 138 ? 5.804 4.842 19.195 1.00 97.06 138 GLU A C 1
ATOM 1066 O O . GLU A 1 138 ? 6.872 5.445 19.291 1.00 97.06 138 GLU A O 1
ATOM 1071 N N . GLU A 1 139 ? 5.669 3.787 18.386 1.00 95.81 139 GLU A N 1
ATOM 1072 C CA . GLU A 1 139 ? 6.737 3.299 17.502 1.00 95.81 139 GLU A CA 1
ATOM 1073 C C . GLU A 1 139 ? 7.026 4.233 16.305 1.00 95.81 139 GLU A C 1
ATOM 1075 O O . GLU A 1 139 ? 8.102 4.168 15.708 1.00 95.81 139 GLU A O 1
ATOM 1080 N N . GLY A 1 140 ? 6.074 5.088 15.917 1.00 92.38 140 GLY A N 1
ATOM 1081 C CA . GLY A 1 140 ? 6.211 6.136 14.895 1.00 92.38 140 GLY A CA 1
ATOM 1082 C C . GLY A 1 140 ? 6.196 5.669 13.432 1.00 92.38 140 GLY A C 1
ATOM 1083 O O . GLY A 1 140 ? 6.000 6.479 12.522 1.00 92.38 140 GLY A O 1
ATOM 1084 N N . SER A 1 141 ? 6.358 4.370 13.173 1.00 91.69 141 SER A N 1
ATOM 1085 C CA . SER A 1 141 ? 6.430 3.802 11.817 1.00 91.69 141 SER A CA 1
ATOM 1086 C C . SER A 1 141 ? 5.153 4.030 10.993 1.00 91.69 141 SER A C 1
ATOM 1088 O O . SER A 1 141 ? 5.220 4.226 9.775 1.00 91.69 141 SER A O 1
ATOM 1090 N N . VAL A 1 142 ? 3.994 4.109 11.655 1.00 93.88 142 VAL A N 1
ATOM 1091 C CA . VAL A 1 142 ? 2.687 4.319 11.014 1.00 93.88 142 VAL A CA 1
ATOM 1092 C C . VAL A 1 142 ? 2.560 5.652 10.279 1.00 93.88 142 VAL A C 1
ATOM 1094 O O . VAL A 1 142 ? 1.856 5.716 9.275 1.00 93.88 142 VAL A O 1
ATOM 1097 N N . LEU A 1 143 ? 3.284 6.698 10.696 1.00 94.69 143 LEU A N 1
ATOM 1098 C CA . LEU A 1 143 ? 3.283 7.997 10.007 1.00 94.69 143 LEU A CA 1
ATOM 1099 C C . LEU A 1 143 ? 3.971 7.936 8.636 1.00 94.69 143 LEU A C 1
ATOM 1101 O O . LEU A 1 143 ? 3.777 8.804 7.791 1.00 94.69 143 LEU A O 1
ATOM 1105 N N . GLN A 1 144 ? 4.783 6.905 8.391 1.00 92.00 144 GLN A N 1
ATOM 1106 C CA . GLN A 1 144 ? 5.471 6.702 7.115 1.00 92.00 144 GLN A CA 1
ATOM 1107 C C . GLN A 1 144 ? 4.754 5.705 6.200 1.00 92.00 144 GLN A C 1
ATOM 1109 O O . GLN A 1 144 ? 5.208 5.472 5.077 1.00 92.00 144 GLN A O 1
ATOM 1114 N N . CYS A 1 145 ? 3.620 5.160 6.643 1.00 90.75 145 CYS A N 1
ATOM 1115 C CA . CYS A 1 145 ? 2.847 4.155 5.932 1.00 90.75 145 CYS A CA 1
ATOM 1116 C C . CYS A 1 145 ? 1.564 4.764 5.350 1.00 90.75 145 CYS A C 1
ATOM 1118 O O . CYS A 1 145 ? 0.788 5.395 6.068 1.00 90.75 145 CYS A O 1
ATOM 1120 N N . ALA A 1 146 ? 1.313 4.562 4.053 1.00 86.62 146 ALA A N 1
ATOM 1121 C CA . ALA A 1 146 ? 0.031 4.933 3.458 1.00 86.62 146 ALA A CA 1
ATOM 1122 C C . ALA A 1 146 ? -1.100 4.166 4.157 1.00 86.62 146 ALA A C 1
ATOM 1124 O O . ALA A 1 146 ? -0.994 2.965 4.393 1.00 86.62 146 ALA A O 1
ATOM 1125 N N . GLY A 1 147 ? -2.166 4.861 4.542 1.00 91.81 147 GLY A N 1
ATOM 1126 C CA . GLY A 1 147 ? -3.234 4.264 5.337 1.00 91.81 147 GLY A CA 1
ATOM 1127 C C . GLY A 1 147 ? -2.914 4.095 6.823 1.00 91.81 147 GLY A C 1
ATOM 1128 O O . GLY A 1 147 ? -3.829 3.750 7.567 1.00 91.81 147 GLY A O 1
ATOM 1129 N N . GLY A 1 148 ? -1.691 4.379 7.281 1.00 94.06 148 GLY A N 1
ATOM 1130 C CA . GLY A 1 148 ? -1.331 4.396 8.700 1.00 94.06 148 GLY A CA 1
ATOM 1131 C C . GLY A 1 148 ? -1.327 3.031 9.391 1.00 94.06 148 GLY A C 1
ATOM 1132 O O . GLY A 1 148 ? -1.527 2.977 10.602 1.00 94.06 148 GLY A O 1
ATOM 1133 N N . LEU A 1 149 ? -1.165 1.929 8.650 1.00 94.12 149 LEU A N 1
ATOM 1134 C CA . LEU A 1 149 ? -1.182 0.576 9.211 1.00 94.12 149 LEU A CA 1
ATOM 1135 C C . LEU A 1 149 ? -0.360 -0.397 8.353 1.00 94.12 149 LEU A C 1
ATOM 1137 O O . LEU A 1 149 ? -0.573 -0.486 7.148 1.00 94.12 149 LEU A O 1
ATOM 1141 N N . MET A 1 150 ? 0.513 -1.180 8.989 1.00 94.94 150 MET A N 1
ATOM 1142 C CA . MET A 1 150 ? 1.289 -2.246 8.342 1.00 94.94 150 MET A CA 1
ATOM 1143 C C . MET A 1 150 ? 0.704 -3.609 8.721 1.00 94.94 150 MET A C 1
ATOM 1145 O O . MET A 1 150 ? 0.658 -3.962 9.899 1.00 94.94 150 MET A O 1
ATOM 1149 N N . VAL A 1 151 ? 0.233 -4.382 7.741 1.00 95.06 151 VAL A N 1
ATOM 1150 C CA . VAL A 1 151 ? -0.482 -5.653 7.983 1.00 95.06 151 VAL A CA 1
ATOM 1151 C C . VAL A 1 151 ? 0.426 -6.767 8.501 1.00 95.06 151 VAL A C 1
ATOM 1153 O O . VAL A 1 151 ? -0.029 -7.682 9.181 1.00 95.06 151 VAL A O 1
ATOM 1156 N N . GLU A 1 152 ? 1.712 -6.677 8.187 1.00 94.31 152 GLU A N 1
ATOM 1157 C CA . GLU A 1 152 ? 2.780 -7.570 8.615 1.00 94.31 152 GLU A CA 1
ATOM 1158 C C . GLU A 1 152 ? 3.316 -7.225 10.008 1.00 94.31 152 GLU A C 1
ATOM 1160 O O . GLU A 1 152 ? 4.097 -7.995 10.570 1.00 94.31 152 GLU A O 1
ATOM 1165 N N . HIS A 1 153 ? 2.909 -6.082 10.574 1.00 96.00 153 HIS A N 1
ATOM 1166 C CA . HIS A 1 153 ? 3.375 -5.665 11.886 1.00 96.00 153 HIS A CA 1
ATOM 1167 C C . HIS A 1 153 ? 2.978 -6.698 12.949 1.00 96.00 153 HIS A C 1
ATOM 1169 O O . HIS A 1 153 ? 1.815 -7.111 12.967 1.00 96.00 153 HIS A O 1
ATOM 1175 N N . PRO A 1 154 ? 3.863 -7.084 13.887 1.00 96.94 154 PRO A N 1
ATOM 1176 C CA . PRO A 1 154 ? 3.548 -8.093 14.902 1.00 96.94 154 PRO A CA 1
ATOM 1177 C C . PRO A 1 154 ? 2.300 -7.786 15.739 1.00 96.94 154 PRO A C 1
ATOM 1179 O O . PRO A 1 154 ? 1.604 -8.708 16.157 1.00 96.94 154 PRO A O 1
ATOM 1182 N N . LEU A 1 155 ? 1.995 -6.501 15.961 1.00 96.75 155 LEU A N 1
ATOM 1183 C CA . LEU A 1 155 ? 0.788 -6.073 16.679 1.00 96.75 155 LEU A CA 1
ATOM 1184 C C . LEU A 1 155 ? -0.486 -6.104 15.821 1.00 96.75 155 LEU A C 1
ATOM 1186 O O . LEU A 1 155 ? -1.577 -6.105 16.375 1.00 96.75 155 LEU A O 1
ATOM 1190 N N . VAL A 1 156 ? -0.372 -6.118 14.491 1.00 96.88 156 VAL A N 1
ATOM 1191 C CA . VAL A 1 156 ? -1.507 -6.049 13.552 1.00 96.88 156 VAL A CA 1
ATOM 1192 C C . VAL A 1 156 ? -1.806 -7.416 12.944 1.00 96.88 156 VAL A C 1
ATOM 1194 O O . VAL A 1 156 ? -2.970 -7.798 12.849 1.00 96.88 156 VAL A O 1
ATOM 1197 N N . ALA A 1 157 ? -0.773 -8.183 12.591 1.00 97.19 157 ALA A N 1
ATOM 1198 C CA . ALA A 1 157 ? -0.884 -9.485 11.939 1.00 97.19 157 ALA A CA 1
ATOM 1199 C C . ALA A 1 157 ? -1.845 -10.471 12.645 1.00 97.19 157 ALA A C 1
ATOM 1201 O O . ALA A 1 157 ? -2.630 -11.117 11.948 1.00 97.19 157 ALA A O 1
ATOM 1202 N N . PRO A 1 158 ? -1.895 -10.569 13.995 1.00 97.81 158 PRO A N 1
ATOM 1203 C CA . PRO A 1 158 ? -2.864 -11.429 14.689 1.00 97.81 158 PRO A CA 1
ATOM 1204 C C . PRO A 1 158 ? -4.333 -11.045 14.446 1.00 97.81 158 PRO A C 1
ATOM 1206 O O . PRO A 1 158 ? -5.237 -11.878 14.584 1.00 97.81 158 PRO A O 1
ATOM 1209 N N . HIS A 1 159 ? -4.573 -9.783 14.085 1.00 97.88 159 HIS A N 1
ATOM 1210 C CA . HIS A 1 159 ? -5.892 -9.219 13.822 1.00 97.88 159 HIS A CA 1
ATOM 1211 C C . HIS A 1 159 ? -6.262 -9.228 12.338 1.00 97.88 159 HIS A C 1
ATOM 1213 O O . HIS A 1 159 ? -7.365 -8.808 11.997 1.00 97.88 159 HIS A O 1
ATOM 1219 N N . VAL A 1 160 ? -5.406 -9.736 11.452 1.00 97.88 160 VAL A N 1
ATOM 1220 C CA . VAL A 1 160 ? -5.800 -10.022 10.070 1.00 97.88 160 VAL A CA 1
ATOM 1221 C C . VAL A 1 160 ? -6.689 -11.268 10.071 1.00 97.88 160 VAL A C 1
ATOM 1223 O O . VAL A 1 160 ? -6.311 -12.328 10.570 1.00 97.88 160 VAL A O 1
ATOM 1226 N N . ASP A 1 161 ? -7.908 -11.132 9.553 1.00 97.88 161 ASP A N 1
ATOM 1227 C CA . ASP A 1 161 ? -8.869 -12.230 9.435 1.00 97.88 161 ASP A CA 1
ATOM 1228 C C . ASP A 1 161 ? -8.645 -13.028 8.153 1.00 97.88 161 ASP A C 1
ATOM 1230 O O . ASP A 1 161 ? -8.416 -14.237 8.178 1.00 97.88 161 ASP A O 1
ATOM 1234 N N . ARG A 1 162 ? -8.658 -12.329 7.017 1.00 97.44 162 ARG A N 1
ATOM 1235 C CA . ARG A 1 162 ? -8.361 -12.907 5.708 1.00 97.44 162 ARG A CA 1
ATOM 1236 C C . ARG A 1 162 ? -7.859 -11.851 4.744 1.00 97.44 162 ARG A C 1
ATOM 1238 O O . ARG A 1 162 ? -8.160 -10.665 4.882 1.00 97.44 162 ARG A O 1
ATOM 1245 N N . VAL A 1 163 ? -7.183 -12.328 3.707 1.00 97.50 163 VAL A N 1
ATOM 1246 C CA . VAL A 1 163 ? -6.767 -11.526 2.560 1.00 97.50 163 VAL A CA 1
ATOM 1247 C C . VAL A 1 163 ? -7.378 -12.104 1.292 1.00 97.50 163 VAL A C 1
ATOM 1249 O O . VAL A 1 163 ? -7.372 -13.316 1.082 1.00 97.50 163 VAL A O 1
ATOM 1252 N N . VAL A 1 164 ? -7.940 -11.228 0.466 1.00 96.75 164 VAL A N 1
ATOM 1253 C CA . VAL A 1 164 ? -8.355 -11.521 -0.907 1.00 96.75 164 VAL A CA 1
ATOM 1254 C C . VAL A 1 164 ? -7.317 -10.898 -1.831 1.00 96.75 164 VAL A C 1
ATOM 1256 O O . VAL A 1 164 ? -7.048 -9.705 -1.727 1.00 96.75 164 VAL A O 1
ATOM 1259 N N . GLY A 1 165 ? -6.729 -11.705 -2.711 1.00 93.38 165 GLY A N 1
ATOM 1260 C CA . GLY A 1 165 ? -5.480 -11.364 -3.396 1.00 93.38 165 GLY A CA 1
ATOM 1261 C C . GLY A 1 165 ? -4.285 -11.973 -2.661 1.00 93.38 165 GLY A C 1
ATOM 1262 O O . GLY A 1 165 ? -4.423 -13.019 -2.023 1.00 93.38 165 GLY A O 1
ATOM 1263 N N . SER A 1 166 ? -3.117 -11.338 -2.746 1.00 91.62 166 SER A N 1
ATOM 1264 C CA . SER A 1 166 ? -1.889 -11.829 -2.107 1.00 91.62 166 SER A CA 1
ATOM 1265 C C . SER A 1 166 ? -1.316 -10.855 -1.080 1.00 91.62 166 SER A C 1
ATOM 1267 O O . SER A 1 166 ? -1.494 -9.649 -1.193 1.00 91.62 166 SER A O 1
ATOM 1269 N N . MET A 1 167 ? -0.611 -11.362 -0.063 1.00 93.88 167 MET A N 1
ATOM 1270 C CA . MET A 1 167 ? -0.001 -10.505 0.968 1.00 93.88 167 MET A CA 1
ATOM 1271 C C . MET A 1 167 ? 1.015 -9.520 0.385 1.00 93.88 167 MET A C 1
ATOM 1273 O O . MET A 1 167 ? 1.062 -8.374 0.803 1.00 93.88 167 MET A O 1
ATOM 1277 N N . ASP A 1 168 ? 1.786 -9.922 -0.621 1.00 93.75 168 ASP A N 1
ATOM 1278 C CA . ASP A 1 168 ? 2.726 -9.045 -1.323 1.00 93.75 168 ASP A CA 1
ATOM 1279 C C . ASP A 1 168 ? 2.035 -7.913 -2.090 1.00 93.75 168 ASP A C 1
ATOM 1281 O O . ASP A 1 168 ? 2.558 -6.803 -2.133 1.00 93.75 168 ASP A O 1
ATOM 1285 N N . SER A 1 169 ? 0.821 -8.149 -2.590 1.00 91.62 169 SER A N 1
ATOM 1286 C CA . SER A 1 169 ? -0.040 -7.092 -3.131 1.00 91.62 169 SER A CA 1
ATOM 1287 C C . SER A 1 169 ? -0.499 -6.092 -2.080 1.00 91.62 169 SER A C 1
ATOM 1289 O O . SER A 1 169 ? -0.713 -4.928 -2.386 1.00 91.62 169 SER A O 1
ATOM 1291 N N . VAL A 1 170 ? -0.712 -6.537 -0.842 1.00 93.50 170 VAL A N 1
ATOM 1292 C CA . VAL A 1 170 ? -1.047 -5.630 0.262 1.00 93.50 170 VAL A CA 1
ATOM 1293 C C . VAL A 1 170 ? 0.187 -4.821 0.658 1.00 93.50 170 VAL A C 1
ATOM 1295 O O . VAL A 1 170 ? 0.106 -3.621 0.912 1.00 93.50 170 VAL A O 1
ATOM 1298 N N . MET A 1 171 ? 1.344 -5.475 0.670 1.00 91.69 171 MET A N 1
ATOM 1299 C CA . MET A 1 171 ? 2.610 -4.899 1.111 1.00 91.69 171 MET A CA 1
ATOM 1300 C C . MET A 1 171 ? 3.282 -3.979 0.077 1.00 91.69 171 MET A C 1
ATOM 1302 O O . MET A 1 171 ? 4.340 -3.432 0.378 1.00 91.69 171 MET A O 1
ATOM 1306 N N . GLY A 1 172 ? 2.711 -3.784 -1.118 1.00 85.25 172 GLY A N 1
ATOM 1307 C CA . GLY A 1 172 ? 3.203 -2.789 -2.081 1.00 85.25 172 GLY A CA 1
ATOM 1308 C C . GLY A 1 172 ? 3.351 -3.270 -3.522 1.00 85.25 172 GLY A C 1
ATOM 1309 O O . GLY A 1 172 ? 3.226 -2.465 -4.443 1.00 85.25 172 GLY A O 1
ATOM 1310 N N . LEU A 1 173 ? 3.656 -4.552 -3.750 1.00 88.19 173 LEU A N 1
ATOM 1311 C CA . LEU A 1 173 ? 3.955 -5.057 -5.091 1.00 88.19 173 LEU A CA 1
ATOM 1312 C C . LEU A 1 173 ? 3.669 -6.556 -5.217 1.00 88.19 173 LEU A C 1
ATOM 1314 O O . LEU A 1 173 ? 4.380 -7.397 -4.670 1.00 88.19 173 LEU A O 1
ATOM 1318 N N . SER A 1 174 ? 2.671 -6.886 -6.034 1.00 91.88 174 SER A N 1
ATOM 1319 C CA . SER A 1 174 ? 2.348 -8.262 -6.418 1.00 91.88 174 SER A CA 1
ATOM 1320 C C . SER A 1 174 ? 3.496 -8.894 -7.207 1.00 91.88 174 SER A C 1
ATOM 1322 O O . SER A 1 174 ? 3.802 -8.479 -8.329 1.00 91.88 174 SER A O 1
ATOM 1324 N N . ARG A 1 175 ? 4.118 -9.943 -6.656 1.00 93.50 175 ARG A N 1
ATOM 1325 C CA . ARG A 1 175 ? 5.155 -10.724 -7.350 1.00 93.50 175 ARG A CA 1
ATOM 1326 C C . ARG A 1 175 ? 4.598 -11.403 -8.592 1.00 93.50 175 ARG A C 1
ATOM 1328 O O . ARG A 1 175 ? 5.307 -11.520 -9.587 1.00 93.50 175 ARG A O 1
ATOM 1335 N N . GLN A 1 176 ? 3.340 -11.845 -8.544 1.00 93.31 176 GLN A N 1
ATOM 1336 C CA . GLN A 1 176 ? 2.678 -12.467 -9.689 1.00 93.31 176 GLN A CA 1
ATOM 1337 C C . GLN A 1 176 ? 2.497 -11.462 -10.828 1.00 93.31 176 GLN A C 1
ATOM 1339 O O . GLN A 1 176 ? 2.843 -11.773 -11.969 1.00 93.31 176 GLN A O 1
ATOM 1344 N N . MET A 1 177 ? 2.011 -10.253 -10.519 1.00 91.94 177 MET A N 1
ATOM 1345 C CA . MET A 1 177 ? 1.929 -9.171 -11.499 1.00 91.94 177 MET A CA 1
ATOM 1346 C C . MET A 1 177 ? 3.321 -8.838 -12.035 1.00 91.94 177 MET A C 1
ATOM 1348 O O . MET A 1 177 ? 3.514 -8.823 -13.243 1.00 91.94 177 MET A O 1
ATOM 1352 N N . MET A 1 178 ? 4.307 -8.646 -11.158 1.00 92.62 178 MET A N 1
ATOM 1353 C CA . MET A 1 178 ? 5.673 -8.303 -11.552 1.00 92.62 178 MET A CA 1
ATOM 1354 C C . MET A 1 178 ? 6.277 -9.335 -12.514 1.00 92.62 178 MET A C 1
ATOM 1356 O O . MET A 1 178 ? 6.829 -8.972 -13.550 1.00 92.62 178 MET A O 1
ATOM 1360 N N . LEU A 1 179 ? 6.131 -10.629 -12.214 1.00 93.44 179 LEU A N 1
ATOM 1361 C CA . LEU A 1 179 ? 6.608 -11.700 -13.087 1.00 93.44 179 LEU A CA 1
ATOM 1362 C C . LEU A 1 179 ? 5.916 -11.664 -14.455 1.00 93.44 179 LEU A C 1
ATOM 1364 O O . LEU A 1 179 ? 6.580 -11.784 -15.483 1.00 93.44 179 LEU A O 1
ATOM 1368 N N . HIS A 1 180 ? 4.596 -11.470 -14.474 1.00 92.00 180 HIS A N 1
ATOM 1369 C CA . HIS A 1 180 ? 3.843 -11.346 -15.718 1.00 92.00 180 HIS A CA 1
ATOM 1370 C C . HIS A 1 180 ? 4.316 -10.144 -16.548 1.00 92.00 180 HIS A C 1
ATOM 1372 O O . HIS A 1 180 ? 4.551 -10.279 -17.748 1.00 92.00 180 HIS A O 1
ATOM 1378 N N . LEU A 1 181 ? 4.525 -8.989 -15.908 1.00 89.88 181 LEU A N 1
ATOM 1379 C CA . LEU A 1 181 ? 5.001 -7.780 -16.575 1.00 89.88 181 LEU A CA 1
ATOM 1380 C C . LEU A 1 181 ? 6.414 -7.952 -17.140 1.00 89.88 181 LEU A C 1
ATOM 1382 O O . LEU A 1 181 ? 6.650 -7.554 -18.280 1.00 89.88 181 LEU A O 1
ATOM 1386 N N . LEU A 1 182 ? 7.329 -8.593 -16.410 1.00 90.19 182 LEU A N 1
ATOM 1387 C CA . LEU A 1 182 ? 8.676 -8.898 -16.908 1.00 90.19 182 LEU A CA 1
ATOM 1388 C C . LEU A 1 182 ? 8.647 -9.752 -18.173 1.00 90.19 182 LEU A C 1
ATOM 1390 O O . LEU A 1 182 ? 9.321 -9.417 -19.143 1.00 90.19 182 LEU A O 1
ATOM 1394 N N . ILE A 1 183 ? 7.842 -10.819 -18.183 1.00 89.62 183 ILE A N 1
ATOM 1395 C CA . ILE A 1 183 ? 7.695 -11.690 -19.358 1.00 89.62 183 ILE A CA 1
ATOM 1396 C C . ILE A 1 183 ? 7.185 -10.874 -20.551 1.00 89.62 183 ILE A C 1
ATOM 1398 O O . ILE A 1 183 ? 7.773 -10.917 -21.627 1.00 89.62 183 ILE A O 1
ATOM 1402 N N . MET A 1 184 ? 6.150 -10.058 -20.342 1.00 86.75 184 MET A N 1
ATOM 1403 C CA . MET A 1 184 ? 5.573 -9.213 -21.392 1.00 86.75 184 MET A CA 1
ATOM 1404 C C . MET A 1 184 ? 6.530 -8.121 -21.891 1.00 86.75 184 MET A C 1
ATOM 1406 O O . MET A 1 184 ? 6.509 -7.782 -23.070 1.00 86.75 184 MET A O 1
ATOM 1410 N N . ALA A 1 185 ? 7.375 -7.563 -21.021 1.00 84.19 185 ALA A N 1
ATOM 1411 C CA . ALA A 1 185 ? 8.366 -6.556 -21.403 1.00 84.19 185 ALA A CA 1
ATOM 1412 C C . ALA A 1 185 ? 9.574 -7.161 -22.142 1.00 84.19 185 ALA A C 1
ATOM 1414 O O . ALA A 1 185 ? 10.236 -6.454 -22.903 1.00 84.19 185 ALA A O 1
ATOM 1415 N N . ALA A 1 186 ? 9.863 -8.446 -21.912 1.00 82.44 186 ALA A N 1
ATOM 1416 C CA . ALA A 1 186 ? 10.927 -9.189 -22.584 1.00 82.44 186 ALA A CA 1
ATOM 1417 C C . ALA A 1 186 ? 10.556 -9.595 -24.020 1.00 82.44 186 ALA A C 1
ATOM 1419 O O . ALA A 1 186 ? 11.437 -9.797 -24.857 1.00 82.44 186 ALA A O 1
ATOM 1420 N N . GLU A 1 187 ? 9.262 -9.717 -24.323 1.00 77.50 187 GLU A N 1
ATOM 1421 C CA . GLU A 1 187 ? 8.795 -10.060 -25.663 1.00 77.50 187 GLU A CA 1
ATOM 1422 C C . GLU A 1 187 ? 8.964 -8.871 -26.635 1.00 77.50 187 GLU A C 1
ATOM 1424 O O . GLU A 1 187 ? 8.523 -7.751 -26.351 1.00 77.50 187 GLU A O 1
ATOM 1429 N N . PRO A 1 188 ? 9.588 -9.069 -27.813 1.00 64.00 188 PRO A N 1
ATOM 1430 C CA . PRO A 1 188 ? 9.634 -8.034 -28.834 1.00 64.00 188 PRO A CA 1
ATOM 1431 C C . PRO A 1 188 ? 8.214 -7.746 -29.328 1.00 64.00 188 PRO A C 1
ATOM 1433 O O . PRO A 1 188 ? 7.525 -8.646 -29.816 1.00 64.00 188 PRO A O 1
ATOM 1436 N N . ARG A 1 189 ? 7.762 -6.486 -29.228 1.00 60.78 189 ARG A N 1
ATOM 1437 C CA . ARG A 1 189 ? 6.453 -6.096 -29.767 1.00 60.78 189 ARG A CA 1
ATOM 1438 C C . ARG A 1 189 ? 6.386 -6.439 -31.254 1.00 60.78 189 ARG A C 1
ATOM 1440 O O . ARG A 1 189 ? 7.272 -6.087 -32.033 1.00 60.78 189 ARG A O 1
ATOM 1447 N N . SER A 1 190 ? 5.298 -7.098 -31.648 1.00 52.97 190 SER A N 1
ATOM 1448 C CA . SER A 1 190 ? 4.943 -7.228 -33.061 1.00 52.97 190 SER A CA 1
ATOM 1449 C C . SER A 1 190 ? 4.838 -5.824 -33.667 1.00 52.97 190 SER A C 1
ATOM 1451 O O . SER A 1 190 ? 4.289 -4.938 -33.000 1.00 52.97 190 SER A O 1
ATOM 1453 N N . PRO A 1 191 ? 5.345 -5.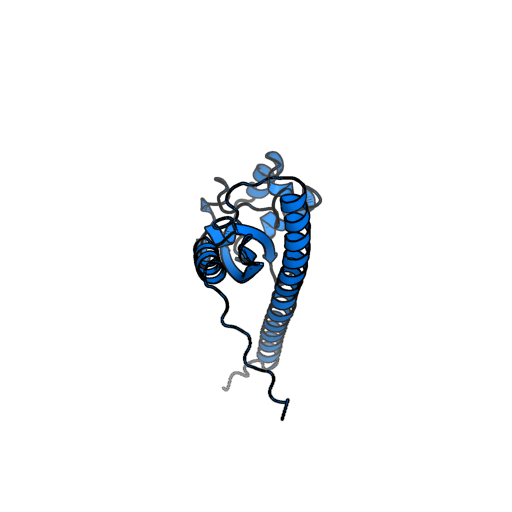585 -34.890 1.00 50.94 191 PRO A N 1
ATOM 1454 C CA . PRO A 1 191 ? 5.198 -4.281 -35.519 1.00 50.94 191 PRO A CA 1
ATOM 1455 C C . PRO A 1 191 ? 3.709 -3.912 -35.581 1.00 50.94 191 PRO A C 1
ATOM 1457 O O . PRO A 1 191 ? 2.870 -4.802 -35.775 1.00 50.94 191 PRO A O 1
ATOM 1460 N N . PRO A 1 192 ? 3.361 -2.624 -35.397 1.00 48.03 192 PRO A N 1
ATOM 1461 C CA . PRO A 1 192 ? 1.980 -2.191 -35.522 1.00 48.03 192 PRO A CA 1
ATOM 1462 C C . PRO A 1 192 ? 1.441 -2.630 -36.891 1.00 48.03 192 PRO A C 1
ATOM 1464 O O . PRO A 1 192 ? 2.186 -2.603 -37.878 1.00 48.03 192 PRO A O 1
ATOM 1467 N N . PRO A 1 193 ? 0.173 -3.072 -36.975 1.00 48.72 193 PRO A N 1
ATOM 1468 C CA . PRO A 1 193 ? -0.414 -3.434 -38.256 1.00 48.72 193 PRO A CA 1
ATOM 1469 C C . PRO A 1 193 ? -0.274 -2.247 -39.221 1.00 48.72 193 PRO A C 1
ATOM 1471 O O . PRO A 1 193 ? -0.452 -1.105 -38.786 1.00 48.72 193 PRO A O 1
ATOM 1474 N N . PRO A 1 194 ? 0.052 -2.486 -40.506 1.00 57.88 194 PRO A N 1
ATOM 1475 C CA . PRO A 1 194 ? 0.220 -1.407 -41.468 1.00 57.88 194 PRO A CA 1
ATOM 1476 C C . PRO A 1 194 ? -1.036 -0.538 -41.478 1.00 57.88 194 PRO A C 1
ATOM 1478 O O . PRO A 1 194 ? -2.156 -1.063 -41.521 1.00 57.88 194 PRO A O 1
ATOM 1481 N N . GLU A 1 195 ? -0.847 0.782 -41.405 1.00 59.38 195 GLU A N 1
ATOM 1482 C CA . GLU A 1 195 ? -1.948 1.736 -41.454 1.00 59.38 195 GLU A CA 1
ATOM 1483 C C . GLU A 1 195 ? -2.816 1.426 -42.677 1.00 59.38 195 GLU A C 1
ATOM 1485 O O . GLU A 1 195 ? -2.342 1.373 -43.817 1.00 59.38 195 GLU A O 1
ATOM 1490 N N . ARG A 1 196 ? -4.107 1.162 -42.442 1.00 61.72 196 ARG A N 1
ATOM 1491 C CA . ARG A 1 196 ? -5.073 0.974 -43.525 1.00 61.72 196 ARG A CA 1
ATOM 1492 C C . ARG A 1 196 ? -5.246 2.308 -44.245 1.00 61.72 196 ARG A C 1
ATOM 1494 O O . ARG A 1 196 ? -6.138 3.071 -43.895 1.00 61.72 196 ARG A O 1
ATOM 1501 N N . GLY A 1 197 ? -4.429 2.566 -45.261 1.00 58.38 197 GLY A N 1
ATOM 1502 C CA . GLY A 1 197 ? -4.661 3.699 -46.150 1.00 58.38 197 GLY A CA 1
ATOM 1503 C C . GLY A 1 197 ? -3.424 4.336 -46.757 1.00 58.38 197 GLY A C 1
ATOM 1504 O O . GLY A 1 197 ? -3.256 5.538 -46.620 1.00 58.38 197 GLY A O 1
ATOM 1505 N N . GLN A 1 198 ? -2.618 3.573 -47.492 1.00 49.88 198 GLN A N 1
ATOM 1506 C CA . GLN A 1 198 ? -1.900 4.119 -48.647 1.00 49.88 198 GLN A CA 1
ATOM 1507 C C . GLN A 1 198 ? -2.079 3.137 -49.810 1.00 49.88 198 GLN A C 1
ATOM 1509 O O . GLN A 1 198 ? -1.359 2.149 -49.941 1.00 49.88 198 GLN A O 1
ATOM 1514 N N . ARG A 1 199 ? -3.145 3.365 -50.581 1.00 47.50 199 ARG A N 1
ATOM 1515 C CA . ARG A 1 199 ? -3.286 2.906 -51.965 1.00 47.50 199 ARG A CA 1
ATOM 1516 C C . ARG A 1 199 ? -3.257 4.133 -52.853 1.00 47.50 199 ARG A C 1
ATOM 1518 O O . ARG A 1 199 ? -3.832 5.152 -52.409 1.00 47.50 199 ARG A O 1
#

Nearest PDB structures (foldseek):
  2amh-assembly1_A  TM=8.646E-01  e=1.947E-13  Trypanosoma brucei
  4heb-assembly1_A  TM=9.043E-01  e=6.608E-10  Bacillus subtilis
  4oo0-assembly1_B  TM=8.884E-01  e=1.223E-09  Burkholderia cenocepacia J2315
  4jhc-assembly1_A  TM=8.617E-01  e=2.265E-09  Escherichia coli K-12
  4lu1-assembly1_A  TM=8.408E-01  e=1.384E-09  Escherichia coli K-12

Solvent-accessible surface area (backbone atoms only — not comparable to full-atom values): 11072 Å² total; per-residue (Å²): 137,82,80,80,75,59,64,66,57,55,52,51,50,52,49,50,54,49,51,51,52,51,43,51,54,55,46,55,47,46,53,50,49,44,44,53,52,48,48,54,50,42,54,49,55,47,53,52,45,64,74,72,44,90,68,78,74,43,80,83,38,68,51,77,44,71,49,66,47,27,35,46,97,85,38,80,32,58,49,28,91,45,70,72,50,26,37,54,41,42,58,62,41,42,57,33,61,40,33,25,45,22,31,40,37,26,30,22,62,60,76,69,33,63,26,73,53,76,49,66,14,37,42,32,29,38,70,62,64,91,61,52,42,58,57,46,51,75,70,48,62,30,52,78,26,55,40,18,61,59,68,81,37,84,88,38,38,85,32,52,68,50,68,50,69,49,72,46,26,59,75,51,56,37,62,68,58,50,53,52,25,50,57,55,18,68,49,82,78,74,78,78,78,77,76,92,80,84,129

InterPro domains:
  IPR003697 Nucleoside triphosphate pyrophosphatase Maf-like protein [PF02545] (45-182)
  IPR003697 Nucleoside triphosphate pyrophosphatase Maf-like protein [PTHR43213] (41-182)
  IPR029001 Inosine triphosphate pyrophosphatase-like [G3DSA:3.90.950.10] (11-183)
  IPR029001 Inosine triphosphate pyrophosphatase-like [SSF52972] (35-182)

Sequence (199 aa):
MIQSLDVTQGILQQKATYNSWLSQQVQAKAARRDCEAISVRAAKVFQDLVNTQKVEDLQNTYLVTADQVVMFEGCIREKPEDDAQARRFIQSYSGASARTIGSCVCTSIAGGNFSEGIDVAEVYFKPFPDDLADKLIEEGSVLQCAGGLMVEHPLVAPHVDRVVGSMDSVMGLSRQMMLHLLIMAAEPRSPPPPERGQR

Mean predicted aligned error: 11.0 Å

Foldseek 3Di:
DDDPPDVVVVVVVVVLVVVLVVLVVVVVVVVVVVLVVQVVVQVVVLVVCVVPDPPPPLQLDKGKTKDKWKDDPSDTFFQDPDLVSLLVLVQVLAQHKMKMKMKMKIARSVQRFIDIDIDMKMWGFHGADPCLSVVLVVVVVLNVDGSSDDCPPPRNVVGTPDMDGDSVSVVHDDPVVVVVGSVRNNDRDDPDDPPPDDD

Secondary structure (DSSP, 8-state):
------HHHHHHHHHHHHHHHHHHHHHHHHHHHHHHHHHHHHHHHHHHHHHH---S-GGG-EEEEEEEEEEETTEEE-S-SSHHHHHHHHHHTTTSEEEEEEEEEEEETTT--EEEEEEEEEEEEPPPPTTHHHHHHHH-GGGGSGGG--TTSTTTGGGEEEEES-HHHHTT--HHHHHHHHHHHHSPPPPPPPPS---